Protein AF-A0A2E3UA21-F1 (afdb_monomer)

Structure (mmCIF, N/CA/C/O backbone):
data_AF-A0A2E3UA21-F1
#
_entry.id   AF-A0A2E3UA21-F1
#
loop_
_atom_site.group_PDB
_atom_site.id
_atom_site.type_symbol
_atom_site.label_atom_id
_atom_site.label_alt_id
_atom_site.label_comp_id
_atom_site.label_asym_id
_atom_site.label_entity_id
_atom_site.label_seq_id
_atom_site.pdbx_PDB_ins_code
_atom_site.Cartn_x
_atom_site.Cartn_y
_atom_site.Cartn_z
_atom_site.occupancy
_atom_site.B_iso_or_equiv
_atom_site.auth_seq_id
_atom_site.auth_comp_id
_atom_site.auth_asym_id
_atom_site.auth_atom_id
_atom_site.pdbx_PDB_model_num
ATOM 1 N N . MET A 1 1 ? -37.863 56.581 1.277 1.00 38.69 1 MET A N 1
ATOM 2 C CA . MET A 1 1 ? -37.694 55.145 0.974 1.00 38.69 1 MET A CA 1
ATOM 3 C C . MET A 1 1 ? -36.200 54.855 1.049 1.00 38.69 1 MET A C 1
ATOM 5 O O . MET A 1 1 ? -35.473 55.266 0.158 1.00 38.69 1 MET A O 1
ATOM 9 N N . LEU A 1 2 ? -35.726 54.329 2.182 1.00 33.41 2 LEU A N 1
ATOM 10 C CA . LEU A 1 2 ? -34.304 54.082 2.461 1.00 33.41 2 LEU A CA 1
ATOM 11 C C . LEU A 1 2 ? -34.003 52.608 2.178 1.00 33.41 2 LEU A C 1
ATOM 13 O O . LEU A 1 2 ? -34.647 51.734 2.751 1.00 33.41 2 LEU A O 1
ATOM 17 N N . VAL A 1 3 ? -33.061 52.348 1.273 1.00 37.50 3 VAL A N 1
ATOM 18 C CA . VAL A 1 3 ? -32.585 51.003 0.932 1.00 37.50 3 VAL A CA 1
ATOM 19 C C . VAL A 1 3 ? -31.367 50.702 1.803 1.00 37.50 3 VAL A C 1
ATOM 21 O O . VAL A 1 3 ? -30.330 51.344 1.658 1.00 37.50 3 VAL A O 1
ATOM 24 N N . SER A 1 4 ? -31.497 49.745 2.724 1.00 42.47 4 SER A N 1
ATOM 25 C CA . SER A 1 4 ? -30.371 49.198 3.487 1.00 42.47 4 SER A CA 1
ATOM 26 C C . SER A 1 4 ? -29.607 48.192 2.632 1.00 42.47 4 SER A C 1
ATOM 28 O O . SER A 1 4 ? -30.159 47.174 2.219 1.00 42.47 4 SER A O 1
ATOM 30 N N . VAL A 1 5 ? -28.326 48.466 2.395 1.00 41.84 5 VAL A N 1
ATOM 31 C CA . VAL A 1 5 ? -27.381 47.520 1.793 1.00 41.84 5 VAL A CA 1
ATOM 32 C C . VAL A 1 5 ? -26.771 46.689 2.919 1.00 41.84 5 VAL A C 1
ATOM 34 O O . VAL A 1 5 ? -26.109 47.227 3.803 1.00 41.84 5 VAL A O 1
ATOM 37 N N . TRP A 1 6 ? -27.014 45.380 2.901 1.00 42.50 6 TRP A N 1
ATOM 38 C CA . TRP A 1 6 ? -26.351 44.423 3.784 1.00 42.50 6 TRP A CA 1
ATOM 39 C C . TRP A 1 6 ? -25.026 43.998 3.148 1.00 42.50 6 TRP A C 1
ATOM 41 O O . TRP A 1 6 ? -25.011 43.379 2.086 1.00 42.50 6 TRP A O 1
ATOM 51 N N . ALA A 1 7 ? -23.913 44.347 3.791 1.00 51.66 7 ALA A N 1
ATOM 52 C CA . ALA A 1 7 ? -22.595 43.860 3.414 1.00 51.66 7 ALA A CA 1
ATOM 53 C C . ALA A 1 7 ? -22.427 42.416 3.912 1.00 51.66 7 ALA A C 1
ATOM 55 O O . ALA A 1 7 ? -22.443 42.158 5.115 1.00 51.66 7 ALA A O 1
ATOM 56 N N . VAL A 1 8 ? -22.268 41.472 2.983 1.00 49.03 8 VAL A N 1
ATOM 57 C CA . VAL A 1 8 ? -21.848 40.102 3.292 1.00 49.03 8 VAL A CA 1
ATOM 58 C C . VAL A 1 8 ? -20.361 40.146 3.638 1.00 49.03 8 VAL A C 1
ATOM 60 O O . VAL A 1 8 ? -19.519 40.365 2.770 1.00 49.03 8 VAL A O 1
ATOM 63 N N . LEU A 1 9 ? -20.037 39.970 4.918 1.00 50.16 9 LEU A N 1
ATOM 64 C CA . LEU A 1 9 ? -18.666 39.753 5.370 1.00 50.16 9 LEU A CA 1
ATOM 65 C C . LEU A 1 9 ? -18.268 38.317 5.012 1.00 50.16 9 LEU A C 1
ATOM 67 O O . LEU A 1 9 ? -18.722 37.364 5.641 1.00 50.16 9 LEU A O 1
ATOM 71 N N . ALA A 1 10 ? -17.431 38.161 3.987 1.00 50.09 10 ALA A N 1
ATOM 72 C CA . ALA A 1 10 ? -16.751 36.903 3.716 1.00 50.09 10 ALA A CA 1
ATOM 73 C C . ALA A 1 10 ? -15.713 36.662 4.823 1.00 50.09 10 ALA A C 1
ATOM 75 O O . ALA A 1 10 ? -14.760 37.429 4.967 1.00 50.09 10 ALA A O 1
ATOM 76 N N . SER A 1 11 ? -15.907 35.618 5.628 1.00 43.78 11 SER A N 1
ATOM 77 C CA . SER A 1 11 ? -14.904 35.187 6.600 1.00 43.78 11 SER A CA 1
ATOM 78 C C . SER A 1 11 ? -13.663 34.675 5.856 1.00 43.78 11 SER A C 1
ATOM 80 O O . SER A 1 11 ? -13.808 33.838 4.960 1.00 43.78 11 SER A O 1
ATOM 82 N N . PRO A 1 12 ? -12.448 35.144 6.187 1.00 47.50 12 PRO A N 1
ATOM 83 C CA . PRO A 1 12 ? -11.234 34.606 5.593 1.00 47.50 12 PRO A CA 1
ATOM 84 C C . PRO A 1 12 ? -11.064 33.149 6.030 1.00 47.50 12 PRO A C 1
ATOM 86 O O . PRO A 1 12 ? -11.055 32.843 7.222 1.00 47.50 12 PRO A O 1
ATOM 89 N N . VAL A 1 13 ? -10.930 32.245 5.060 1.00 45.91 13 VAL A N 1
ATOM 90 C CA . VAL A 1 13 ? -10.457 30.883 5.322 1.00 45.91 13 VAL A CA 1
ATOM 91 C C . VAL A 1 13 ? -8.994 31.011 5.754 1.00 45.91 13 VAL A C 1
ATOM 93 O O . VAL A 1 13 ? -8.209 31.586 4.995 1.00 45.91 13 VAL A O 1
ATOM 96 N N . PRO A 1 14 ? -8.598 30.537 6.946 1.00 45.91 14 PRO A N 1
ATOM 97 C CA . PRO A 1 14 ? -7.198 30.561 7.333 1.00 45.91 14 PRO A CA 1
ATOM 98 C C . PRO A 1 14 ? -6.412 29.679 6.359 1.00 45.91 14 PRO A C 1
ATOM 100 O O . PRO A 1 14 ? -6.630 28.471 6.272 1.00 45.91 14 PRO A O 1
ATOM 103 N N . ALA A 1 15 ? -5.503 30.292 5.605 1.00 44.78 15 ALA A N 1
ATOM 104 C CA . ALA A 1 15 ? -4.460 29.561 4.909 1.00 44.78 15 ALA A CA 1
ATOM 105 C C . ALA A 1 15 ? -3.489 29.049 5.981 1.00 44.78 15 ALA A C 1
ATOM 107 O O . ALA A 1 15 ? -2.682 29.814 6.504 1.00 44.78 15 ALA A O 1
ATOM 108 N N . SER A 1 16 ? -3.606 27.776 6.362 1.00 60.47 16 SER A N 1
ATOM 109 C CA . SER A 1 16 ? -2.542 27.107 7.114 1.00 60.47 16 SER A CA 1
ATOM 110 C C . SER A 1 16 ? -1.340 27.004 6.179 1.00 60.47 16 SER A C 1
ATOM 112 O O . SER A 1 16 ? -1.448 26.469 5.071 1.00 60.47 16 SER A O 1
ATOM 114 N N . ALA A 1 17 ? -0.224 27.611 6.586 1.00 69.62 17 ALA A N 1
ATOM 115 C CA . ALA A 1 17 ? 1.055 27.388 5.935 1.00 69.62 17 ALA A CA 1
ATOM 116 C C . ALA A 1 17 ? 1.350 25.890 6.039 1.00 69.62 17 ALA A C 1
ATOM 118 O O . ALA A 1 17 ? 1.263 25.330 7.122 1.00 69.62 17 ALA A O 1
ATOM 119 N N . GLN A 1 18 ? 1.592 25.239 4.906 1.00 83.00 18 GLN A N 1
ATOM 120 C CA . GLN A 1 18 ? 1.971 23.834 4.881 1.00 83.00 18 GLN A CA 1
ATOM 121 C C . GLN A 1 18 ? 3.481 23.757 4.686 1.00 83.00 18 GLN A C 1
ATOM 123 O O . GLN A 1 18 ? 3.987 24.207 3.654 1.00 83.00 18 GLN A O 1
ATOM 128 N N . ASP A 1 19 ? 4.183 23.169 5.647 1.00 92.25 19 ASP A N 1
ATOM 129 C CA . ASP A 1 19 ? 5.630 23.020 5.597 1.00 92.25 19 ASP A CA 1
ATOM 130 C C . ASP A 1 19 ? 5.993 21.828 4.718 1.00 92.25 19 ASP A C 1
ATOM 132 O O . ASP A 1 19 ? 5.600 20.688 4.982 1.00 92.25 19 ASP A O 1
ATOM 136 N N . TYR A 1 20 ? 6.748 22.093 3.653 1.00 95.31 20 TYR A N 1
ATOM 137 C CA . TYR A 1 20 ? 7.310 21.057 2.796 1.00 95.31 20 TYR A CA 1
ATOM 138 C C . TYR A 1 20 ? 8.398 20.294 3.555 1.00 95.31 20 TYR A C 1
ATOM 140 O O . TYR A 1 20 ? 9.325 20.900 4.085 1.00 95.31 20 TYR A O 1
ATOM 148 N N . GLN A 1 21 ? 8.272 18.971 3.613 1.00 96.25 21 GLN A N 1
ATOM 149 C CA . GLN A 1 21 ? 9.128 18.112 4.435 1.00 96.25 21 GLN A CA 1
ATOM 150 C C . GLN A 1 21 ? 9.996 17.172 3.613 1.00 96.25 21 GLN A C 1
ATOM 152 O O . GLN A 1 21 ? 11.100 16.837 4.026 1.00 96.25 21 GLN A O 1
ATOM 157 N N . GLU A 1 22 ? 9.478 16.670 2.495 1.00 96.88 22 GLU A N 1
ATOM 158 C CA . GLU A 1 22 ? 10.120 15.551 1.819 1.00 96.88 22 GLU A CA 1
ATOM 159 C C . GLU A 1 22 ? 9.618 15.393 0.388 1.00 96.88 22 GLU A C 1
ATOM 161 O O . GLU A 1 22 ? 8.420 15.534 0.130 1.00 96.88 22 GLU A O 1
ATOM 166 N N . TRP A 1 23 ? 10.507 14.993 -0.515 1.00 98.25 23 TRP A N 1
ATOM 167 C CA . TRP A 1 23 ? 10.155 14.411 -1.804 1.00 98.25 23 TRP A CA 1
ATOM 168 C C . TRP A 1 23 ? 10.715 13.000 -1.941 1.00 98.25 23 TRP A C 1
ATOM 170 O O . TRP A 1 23 ? 11.808 12.690 -1.471 1.00 98.25 23 TRP A O 1
ATOM 180 N N . SER A 1 24 ? 9.969 12.128 -2.614 1.00 98.25 24 SER A N 1
ATOM 181 C CA . SER A 1 24 ? 10.396 10.757 -2.887 1.00 98.25 24 SER A CA 1
ATOM 182 C C . SER A 1 24 ? 9.987 10.267 -4.270 1.00 98.25 24 SER A C 1
ATOM 184 O O . SER A 1 24 ? 8.936 10.643 -4.796 1.00 98.25 24 SER A O 1
ATOM 186 N N . ALA A 1 25 ? 10.815 9.375 -4.820 1.00 98.44 25 ALA A N 1
ATOM 187 C CA . ALA A 1 25 ? 10.519 8.569 -5.999 1.00 98.44 25 ALA A CA 1
ATOM 188 C C . ALA A 1 25 ? 10.507 7.085 -5.633 1.00 98.44 25 ALA A C 1
ATOM 190 O O . ALA A 1 25 ? 11.423 6.564 -4.986 1.00 98.44 25 ALA A O 1
ATOM 191 N N . GLU A 1 26 ? 9.431 6.411 -6.019 1.00 98.12 26 GLU A N 1
ATOM 192 C CA . GLU A 1 26 ? 9.077 5.115 -5.469 1.00 98.12 26 GLU A CA 1
ATOM 193 C C . GLU A 1 26 ? 8.477 4.188 -6.530 1.00 98.12 26 GLU A C 1
ATOM 195 O O . GLU A 1 26 ? 7.863 4.614 -7.511 1.00 98.12 26 GLU A O 1
ATOM 200 N N . THR A 1 27 ? 8.594 2.893 -6.253 1.00 98.06 27 THR A N 1
ATOM 201 C CA . THR A 1 27 ? 7.761 1.846 -6.850 1.00 98.06 27 THR A CA 1
ATOM 202 C C . THR A 1 27 ? 6.889 1.256 -5.752 1.00 98.06 27 THR A C 1
ATOM 204 O O . THR A 1 27 ? 7.355 1.071 -4.622 1.00 98.06 27 THR A O 1
ATOM 207 N N . ARG A 1 28 ? 5.620 0.980 -6.057 1.00 98.56 28 ARG A N 1
ATOM 208 C CA . ARG A 1 28 ? 4.688 0.391 -5.092 1.00 98.56 28 ARG A CA 1
ATOM 209 C C . ARG A 1 28 ? 3.919 -0.776 -5.682 1.00 98.56 28 ARG A C 1
ATOM 211 O O . ARG A 1 28 ? 3.659 -0.809 -6.884 1.00 98.56 28 ARG A O 1
ATOM 218 N N . THR A 1 29 ? 3.499 -1.670 -4.800 1.00 98.81 29 THR A N 1
ATOM 219 C CA . THR A 1 29 ? 2.544 -2.731 -5.116 1.00 98.81 29 THR A CA 1
ATOM 220 C C . THR A 1 29 ? 1.513 -2.789 -4.003 1.00 98.81 29 THR A C 1
ATOM 222 O O . THR A 1 29 ? 1.856 -2.960 -2.830 1.00 98.81 29 THR A O 1
ATOM 225 N N . SER A 1 30 ? 0.249 -2.596 -4.369 1.00 98.81 30 SER A N 1
ATOM 226 C CA . SER A 1 30 ? -0.877 -2.517 -3.444 1.00 98.81 30 SER A CA 1
ATOM 227 C C . SER A 1 30 ? -1.815 -3.701 -3.632 1.00 98.81 30 SER A C 1
ATOM 229 O O . SER A 1 30 ? -2.178 -4.048 -4.756 1.00 98.81 30 SER A O 1
ATOM 231 N N . PHE A 1 31 ? -2.240 -4.271 -2.513 1.00 98.88 31 PHE A N 1
ATOM 232 C CA . PHE A 1 31 ? -3.176 -5.379 -2.413 1.00 98.88 31 PHE A CA 1
ATOM 233 C C . PHE A 1 31 ? -4.402 -4.886 -1.653 1.00 98.88 31 PHE A C 1
ATOM 235 O O . PHE A 1 31 ? -4.289 -4.417 -0.517 1.00 98.88 31 PHE A O 1
ATOM 242 N N . SER A 1 32 ? -5.565 -4.963 -2.287 1.00 98.75 32 SER A N 1
ATOM 243 C CA . SER A 1 32 ? -6.834 -4.591 -1.666 1.00 98.75 32 SER A CA 1
ATOM 244 C C . SER A 1 32 ? -7.537 -5.850 -1.192 1.00 98.75 32 SER A C 1
ATOM 246 O O . SER A 1 32 ? -7.813 -6.731 -1.998 1.00 98.75 32 SER A O 1
ATOM 248 N N . PHE A 1 33 ? -7.846 -5.931 0.094 1.00 98.69 33 PHE A N 1
ATOM 249 C CA . PHE A 1 33 ? -8.506 -7.073 0.713 1.00 98.69 33 PHE A CA 1
ATOM 250 C C . PHE A 1 33 ? -9.831 -6.667 1.352 1.00 98.69 33 PHE A C 1
ATOM 252 O O . PHE A 1 33 ? -9.988 -5.533 1.809 1.00 98.69 33 PHE 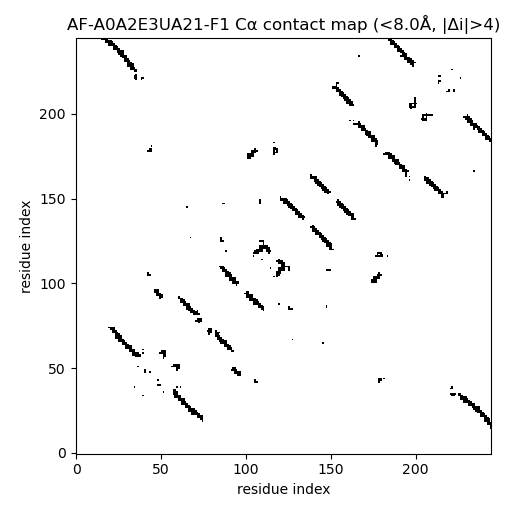A O 1
ATOM 259 N N . ARG A 1 34 ? -10.746 -7.629 1.463 1.00 98.25 34 ARG A N 1
ATOM 260 C CA . ARG A 1 34 ? -11.683 -7.703 2.587 1.00 98.25 34 ARG A CA 1
ATOM 261 C C . ARG A 1 34 ? -11.061 -8.566 3.672 1.00 98.25 34 ARG A C 1
ATOM 263 O O . ARG A 1 34 ? -10.506 -9.609 3.348 1.00 98.25 34 ARG A O 1
ATOM 270 N N . VAL A 1 35 ? -11.150 -8.135 4.923 1.00 98.44 35 VAL A N 1
ATOM 271 C CA . VAL A 1 35 ? -10.565 -8.820 6.089 1.00 98.44 35 VAL A CA 1
ATOM 272 C C . VAL A 1 35 ? -11.518 -8.778 7.279 1.00 98.44 35 VAL A C 1
ATOM 274 O O . VAL A 1 35 ? -12.489 -8.016 7.251 1.00 98.44 35 VAL A O 1
ATOM 277 N N . ALA A 1 36 ? -11.213 -9.538 8.333 1.00 96.88 36 ALA A N 1
ATOM 278 C CA . ALA A 1 36 ? -11.947 -9.520 9.594 1.00 96.88 36 ALA A CA 1
ATOM 279 C C . ALA A 1 36 ? -12.079 -8.089 10.153 1.00 96.88 36 ALA A C 1
ATOM 281 O O . ALA A 1 36 ? -11.103 -7.424 10.516 1.00 96.88 36 ALA A O 1
ATOM 282 N N . GLY A 1 37 ? -13.316 -7.595 10.218 1.00 97.06 37 GLY A N 1
ATOM 283 C CA . GLY A 1 37 ? -13.620 -6.217 10.588 1.00 97.06 37 GLY A CA 1
ATOM 284 C C . GLY A 1 37 ? -13.317 -5.898 12.046 1.00 97.06 37 GLY A C 1
ATOM 285 O O . GLY A 1 37 ? -12.939 -4.770 12.349 1.00 97.06 37 GLY A O 1
ATOM 286 N N . GLU A 1 38 ? -13.453 -6.870 12.948 1.00 96.75 38 GLU A N 1
ATOM 287 C CA . GLU A 1 38 ? -13.098 -6.713 14.363 1.00 96.75 38 GLU A CA 1
ATOM 288 C C . GLU A 1 38 ? -11.618 -6.340 14.532 1.00 96.75 38 GLU A C 1
ATOM 290 O O . GLU A 1 38 ? -11.307 -5.338 15.177 1.00 96.75 38 GLU A O 1
ATOM 295 N N . ALA A 1 39 ? -10.714 -7.083 13.884 1.00 97.12 39 ALA A N 1
ATOM 296 C CA . ALA A 1 39 ? -9.275 -6.856 13.980 1.00 97.12 39 ALA A CA 1
ATOM 297 C C . ALA A 1 39 ? -8.865 -5.477 13.441 1.00 97.12 39 ALA A C 1
ATOM 299 O O . ALA A 1 39 ? -8.019 -4.814 14.035 1.00 97.12 39 ALA A O 1
ATOM 300 N N . VAL A 1 40 ? -9.494 -5.011 12.357 1.00 98.00 40 VAL A N 1
ATOM 301 C CA . VAL A 1 40 ? -9.253 -3.661 11.823 1.00 98.00 40 VAL A CA 1
ATOM 302 C C . VAL A 1 40 ? -9.796 -2.582 12.757 1.00 98.00 40 VAL A C 1
ATOM 304 O O . VAL A 1 40 ? -9.098 -1.608 13.018 1.00 98.00 40 VAL A O 1
ATOM 307 N N . ARG A 1 41 ? -11.022 -2.734 13.275 1.00 96.69 41 ARG A N 1
ATOM 308 C CA . ARG A 1 41 ? -11.642 -1.739 14.171 1.00 96.69 41 ARG A CA 1
ATOM 309 C C . ARG A 1 41 ? -10.869 -1.578 15.478 1.00 96.69 41 ARG A C 1
ATOM 311 O O . ARG A 1 41 ? -10.775 -0.462 15.968 1.00 96.69 41 ARG A O 1
ATOM 318 N N . ALA A 1 42 ? -10.257 -2.646 15.990 1.00 96.19 42 ALA A N 1
ATOM 319 C CA . ALA A 1 42 ? -9.392 -2.591 17.170 1.00 96.19 42 ALA A CA 1
ATOM 320 C C . ALA A 1 42 ? -8.104 -1.762 16.969 1.00 96.19 42 ALA A C 1
ATOM 322 O O . ALA A 1 42 ? -7.428 -1.444 17.944 1.00 96.19 42 ALA A O 1
ATOM 323 N N . LEU A 1 43 ? -7.751 -1.429 15.722 1.00 96.62 43 LEU A N 1
ATOM 324 C CA . LEU A 1 43 ? -6.613 -0.569 15.374 1.00 96.62 43 LEU A CA 1
ATOM 325 C C . LEU A 1 43 ? -7.027 0.883 15.099 1.00 96.62 43 LEU A C 1
ATOM 327 O O . LEU A 1 43 ? -6.182 1.694 14.717 1.00 96.62 43 LEU A O 1
ATOM 331 N N . LEU A 1 44 ? -8.318 1.204 15.219 1.00 95.75 44 LEU A N 1
ATOM 332 C CA . LEU A 1 44 ? -8.824 2.548 14.986 1.00 95.75 44 LEU A CA 1
ATOM 333 C C . LEU A 1 44 ? -8.897 3.344 16.291 1.00 95.75 44 LEU A C 1
ATOM 335 O O . LEU A 1 44 ? -9.153 2.774 17.350 1.00 95.75 44 LEU A O 1
ATOM 339 N N . PRO A 1 45 ? -8.755 4.673 16.211 1.00 93.00 45 PRO A N 1
ATOM 340 C CA . PRO A 1 45 ? -9.143 5.559 17.298 1.00 93.00 45 PRO A CA 1
ATOM 341 C C . PRO A 1 45 ? -10.656 5.476 17.557 1.00 93.00 45 PRO A C 1
ATOM 343 O O . PRO A 1 45 ? -11.437 5.330 16.615 1.00 93.00 45 PRO A O 1
ATOM 346 N N . ASP A 1 46 ? -11.074 5.665 18.812 1.00 89.69 46 ASP A N 1
ATOM 347 C CA . ASP A 1 46 ? -12.466 5.500 19.274 1.00 89.69 46 ASP A CA 1
ATOM 348 C C . ASP A 1 46 ? -13.516 6.280 18.461 1.00 89.69 46 ASP A C 1
ATOM 350 O O . ASP A 1 46 ? -14.666 5.864 18.331 1.00 89.69 46 ASP A O 1
ATOM 354 N N . ASN A 1 47 ? -13.138 7.434 17.912 1.00 92.12 47 ASN A N 1
ATOM 355 C CA . ASN A 1 47 ? -14.015 8.328 17.157 1.00 92.12 47 ASN A CA 1
ATOM 356 C C . ASN A 1 47 ? -13.971 8.104 15.635 1.00 92.12 47 ASN A C 1
ATOM 358 O O . ASN A 1 47 ? -14.496 8.934 14.891 1.00 92.12 47 ASN A O 1
ATOM 362 N N . TRP A 1 48 ? -13.348 7.019 15.169 1.00 96.31 48 TRP A N 1
ATOM 363 C CA . TRP A 1 48 ? -13.275 6.660 13.757 1.00 96.31 48 TRP A CA 1
ATOM 364 C C . TRP A 1 48 ? -13.954 5.328 13.474 1.00 96.31 48 TRP A C 1
ATOM 366 O O . TRP A 1 48 ? -13.862 4.364 14.226 1.00 96.31 48 TRP A O 1
ATOM 376 N N . THR A 1 49 ? -14.621 5.263 12.327 1.00 96.62 49 THR A N 1
ATOM 377 C CA . THR A 1 49 ? -15.350 4.073 11.890 1.00 96.62 49 THR A CA 1
ATOM 378 C C . THR A 1 49 ? -14.962 3.681 10.476 1.00 96.62 49 THR A C 1
ATOM 380 O O . THR A 1 49 ? -14.713 4.525 9.618 1.00 96.62 49 THR A O 1
ATOM 383 N N . VAL A 1 50 ? -14.938 2.378 10.215 1.00 97.06 50 VAL A N 1
ATOM 384 C CA . VAL A 1 50 ? -14.790 1.805 8.874 1.00 97.06 50 VAL A CA 1
ATOM 385 C C . VAL A 1 50 ? -16.103 1.162 8.461 1.00 97.06 50 VAL A C 1
ATOM 387 O O . VAL A 1 50 ? -16.760 0.486 9.257 1.00 97.06 50 VAL A O 1
ATOM 390 N N . ALA A 1 51 ? -16.495 1.386 7.209 1.00 94.88 51 ALA A N 1
ATOM 391 C CA . ALA A 1 51 ? -17.719 0.813 6.677 1.00 94.88 51 ALA A CA 1
ATOM 392 C C . ALA A 1 51 ? -17.579 -0.708 6.536 1.00 94.88 51 ALA A C 1
ATOM 394 O O . ALA A 1 51 ? -16.594 -1.205 5.985 1.00 94.88 51 ALA A O 1
ATOM 395 N N . ALA A 1 52 ? -18.589 -1.428 7.017 1.00 94.25 52 ALA A N 1
ATOM 396 C CA . ALA A 1 52 ? -18.759 -2.839 6.713 1.00 94.25 52 ALA A CA 1
ATOM 397 C C . ALA A 1 52 ? -19.051 -3.039 5.220 1.00 94.25 52 ALA A C 1
ATOM 399 O O . ALA A 1 52 ? -19.639 -2.173 4.562 1.00 94.25 52 ALA A O 1
ATOM 400 N N . VAL A 1 53 ? -18.672 -4.197 4.690 1.00 93.38 53 VAL A N 1
ATOM 401 C CA . VAL A 1 53 ? -19.044 -4.605 3.335 1.00 93.38 53 VAL A CA 1
ATOM 402 C C . VAL A 1 53 ? -20.490 -5.098 3.356 1.00 93.38 53 VAL A C 1
ATOM 404 O O . VAL A 1 53 ? -20.825 -5.986 4.128 1.00 93.38 53 VAL A O 1
ATOM 407 N N . ALA A 1 54 ? -21.360 -4.549 2.504 1.00 91.50 54 ALA A N 1
ATOM 408 C CA . ALA A 1 54 ? -22.797 -4.857 2.535 1.00 91.50 54 ALA A CA 1
ATOM 409 C C . ALA A 1 54 ? -23.105 -6.363 2.399 1.00 91.50 54 ALA A C 1
ATOM 411 O O . ALA A 1 54 ? -23.990 -6.881 3.071 1.00 91.50 54 ALA A O 1
ATOM 412 N N . GLU A 1 55 ? -22.343 -7.064 1.559 1.00 92.88 55 GLU A N 1
ATOM 413 C CA . GLU A 1 55 ? -22.473 -8.507 1.300 1.00 92.88 55 GLU A CA 1
ATOM 414 C C . GLU A 1 55 ? -21.724 -9.381 2.322 1.00 92.88 55 GLU A C 1
ATOM 416 O O . GLU A 1 55 ? -21.898 -10.596 2.336 1.00 92.88 55 GLU A O 1
ATOM 421 N N . ALA A 1 56 ? -20.875 -8.776 3.157 1.00 93.44 56 ALA A N 1
ATOM 422 C CA . ALA A 1 56 ? -20.081 -9.444 4.186 1.00 93.44 56 ALA A CA 1
ATOM 423 C C . ALA A 1 56 ? -19.926 -8.505 5.403 1.00 93.44 56 ALA A C 1
ATOM 425 O O . ALA A 1 56 ? -18.867 -7.896 5.568 1.00 93.44 56 ALA A O 1
ATOM 426 N N . PRO A 1 57 ? -20.975 -8.333 6.235 1.00 94.44 57 PRO A N 1
ATOM 427 C CA . PRO A 1 57 ? -21.019 -7.286 7.266 1.00 94.44 57 PRO A CA 1
ATOM 428 C C . PRO A 1 57 ? -19.909 -7.369 8.326 1.00 94.44 57 PRO A C 1
ATOM 430 O O . PRO A 1 57 ? -19.513 -6.354 8.908 1.00 94.44 57 PRO A O 1
ATOM 433 N N . ASP A 1 58 ? -19.372 -8.568 8.542 1.00 95.88 58 ASP A N 1
ATOM 434 C CA . ASP A 1 58 ? -18.264 -8.806 9.469 1.00 95.88 58 ASP A CA 1
ATOM 435 C C . ASP A 1 58 ? -16.902 -8.433 8.874 1.00 95.88 58 ASP A C 1
ATOM 437 O O . ASP A 1 58 ? -15.910 -8.378 9.598 1.00 95.88 58 ASP A O 1
ATOM 441 N N . GLN A 1 59 ? -16.844 -8.124 7.576 1.00 97.44 59 GLN A N 1
ATOM 442 C CA . GLN A 1 59 ? -15.628 -7.748 6.871 1.00 97.44 59 GLN A CA 1
ATOM 443 C C . GLN A 1 59 ? -15.580 -6.260 6.526 1.00 97.44 59 GLN A C 1
ATOM 445 O O . GLN A 1 59 ? -16.595 -5.582 6.340 1.00 97.44 59 GLN A O 1
ATOM 450 N N . VAL A 1 60 ? -14.356 -5.753 6.403 1.00 98.44 60 VAL A N 1
ATOM 451 C CA . VAL A 1 60 ? -14.065 -4.374 5.995 1.00 98.44 60 VAL A CA 1
ATOM 452 C C . VAL A 1 60 ? -12.953 -4.355 4.953 1.00 98.44 60 VAL A C 1
ATOM 454 O O . VAL A 1 60 ? -12.169 -5.299 4.852 1.00 98.44 60 VAL A O 1
ATOM 457 N N . ASN A 1 61 ? -12.865 -3.264 4.193 1.00 98.31 61 ASN A N 1
ATOM 458 C CA . ASN A 1 61 ? -11.809 -3.091 3.200 1.00 98.31 61 ASN A CA 1
ATOM 459 C C . A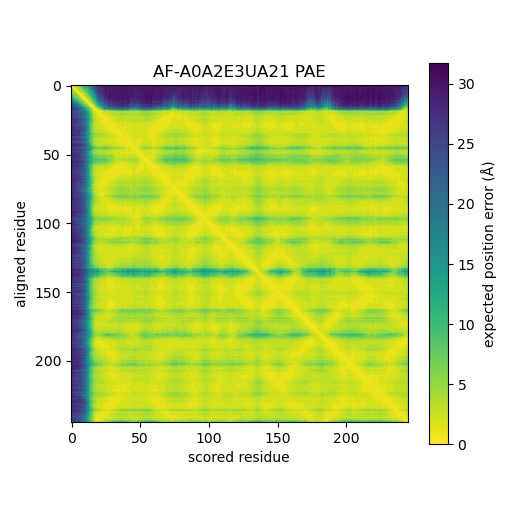SN A 1 61 ? -10.500 -2.629 3.855 1.00 98.31 61 ASN A C 1
ATOM 461 O O . ASN A 1 61 ? -10.471 -1.611 4.547 1.00 98.31 61 ASN A O 1
ATOM 465 N N . LEU A 1 62 ? -9.412 -3.333 3.554 1.00 98.75 62 LEU A N 1
ATOM 466 C CA . LEU A 1 62 ? -8.045 -3.034 3.972 1.00 98.75 62 LEU A CA 1
ATOM 467 C C . LEU A 1 62 ? -7.145 -2.974 2.738 1.00 98.75 62 LEU A C 1
ATOM 469 O O . LEU A 1 62 ? -7.242 -3.819 1.853 1.00 98.75 62 LEU A O 1
ATOM 473 N N . THR A 1 63 ? -6.243 -1.998 2.670 1.00 98.88 63 THR A N 1
ATOM 474 C CA . THR A 1 63 ? -5.201 -1.967 1.634 1.00 98.88 63 THR A CA 1
ATOM 475 C C . THR A 1 63 ? -3.829 -2.149 2.263 1.00 98.88 63 THR A C 1
ATOM 477 O O . THR A 1 63 ? -3.421 -1.337 3.094 1.00 98.88 63 THR A O 1
ATOM 480 N N . VAL A 1 64 ? -3.103 -3.175 1.819 1.00 98.94 64 VAL A N 1
ATOM 481 C CA . VAL A 1 64 ? -1.685 -3.396 2.131 1.00 98.94 64 VAL A CA 1
ATOM 482 C C . VAL A 1 64 ? -0.862 -2.873 0.964 1.00 98.94 64 VAL A C 1
ATOM 484 O O . VAL A 1 64 ? -1.060 -3.299 -0.169 1.00 98.94 64 VAL A O 1
ATOM 487 N N . THR A 1 65 ? 0.052 -1.940 1.207 1.00 98.88 65 THR A N 1
ATOM 488 C CA . THR A 1 65 ? 0.928 -1.389 0.165 1.00 98.88 65 THR A CA 1
ATOM 489 C C . THR A 1 65 ? 2.380 -1.589 0.538 1.00 98.88 65 THR A C 1
ATOM 491 O O . THR A 1 65 ? 2.822 -1.117 1.582 1.00 98.88 65 THR A O 1
ATOM 494 N N . PHE A 1 66 ? 3.118 -2.251 -0.343 1.00 98.88 66 PHE A N 1
ATOM 495 C CA . PHE A 1 66 ? 4.565 -2.373 -0.270 1.00 98.88 66 PHE A CA 1
ATOM 496 C C . PHE A 1 66 ? 5.195 -1.233 -1.047 1.00 98.88 66 PHE A C 1
ATOM 498 O O . PHE A 1 66 ? 4.730 -0.866 -2.129 1.00 98.88 66 PHE A O 1
ATOM 505 N N . MET A 1 67 ? 6.240 -0.657 -0.474 1.00 98.50 67 MET A N 1
ATOM 506 C CA . MET A 1 67 ? 6.885 0.534 -0.986 1.00 98.50 67 MET A CA 1
ATOM 507 C C . MET A 1 67 ? 8.381 0.299 -1.071 1.00 98.50 67 MET A C 1
ATOM 509 O O . MET A 1 67 ? 9.027 -0.020 -0.076 1.00 98.50 67 MET A O 1
ATOM 513 N N . ASN A 1 68 ? 8.938 0.510 -2.256 1.00 98.06 68 ASN A N 1
ATOM 514 C CA . ASN A 1 68 ? 10.370 0.622 -2.467 1.00 98.06 68 ASN A CA 1
ATOM 515 C C . ASN A 1 68 ? 10.664 2.068 -2.865 1.00 98.06 68 ASN A C 1
ATOM 517 O O . ASN A 1 68 ? 10.465 2.466 -4.016 1.00 98.06 68 ASN A O 1
ATOM 521 N N . ARG A 1 69 ? 11.093 2.853 -1.876 1.00 97.38 69 ARG A N 1
ATOM 522 C CA . ARG A 1 69 ? 11.500 4.249 -2.022 1.00 97.38 69 ARG A CA 1
ATOM 523 C C . ARG A 1 69 ? 12.934 4.245 -2.510 1.00 97.38 69 ARG A C 1
ATOM 525 O O . ARG A 1 69 ? 13.848 3.917 -1.755 1.00 97.38 69 ARG A O 1
ATOM 532 N N . GLN A 1 70 ? 13.107 4.549 -3.786 1.00 97.38 70 GLN A N 1
ATOM 533 C CA . GLN A 1 70 ? 14.407 4.518 -4.447 1.00 97.38 70 GLN A CA 1
ATOM 534 C C . GLN A 1 70 ? 15.216 5.766 -4.108 1.00 97.38 70 GLN A C 1
ATOM 536 O O . GLN A 1 70 ? 16.434 5.681 -3.985 1.00 97.38 70 GLN A O 1
ATOM 541 N N . VAL A 1 71 ? 14.524 6.896 -3.944 1.00 98.06 71 VAL A N 1
ATOM 542 C CA . VAL A 1 71 ? 15.105 8.181 -3.563 1.00 98.06 71 VAL A CA 1
ATOM 543 C C . VAL A 1 71 ? 14.183 8.870 -2.564 1.00 98.06 71 VAL A C 1
ATOM 545 O O . VAL A 1 71 ? 12.962 8.862 -2.740 1.00 98.06 71 VAL A O 1
ATOM 548 N N . ILE A 1 72 ? 14.776 9.468 -1.533 1.00 97.88 72 ILE A N 1
ATOM 549 C CA . ILE A 1 72 ? 14.105 10.279 -0.520 1.00 97.88 72 ILE A CA 1
ATOM 550 C C . ILE A 1 72 ? 14.977 11.496 -0.231 1.00 97.88 72 ILE A C 1
ATOM 552 O O . ILE A 1 72 ? 16.125 11.332 0.185 1.00 97.88 72 ILE A O 1
ATOM 556 N N . LEU A 1 73 ? 14.432 12.691 -0.431 1.00 98.25 73 LEU A N 1
ATOM 557 C CA . LEU A 1 73 ? 15.132 13.958 -0.259 1.00 98.25 73 LEU A CA 1
ATOM 558 C C . LEU A 1 73 ? 14.356 14.890 0.665 1.00 98.25 73 LEU A C 1
ATOM 560 O O . LEU A 1 73 ? 13.126 14.925 0.630 1.00 98.25 73 LEU A O 1
ATOM 564 N N . ASP A 1 74 ? 15.086 15.667 1.451 1.00 97.50 74 ASP A N 1
ATOM 565 C CA . ASP A 1 74 ? 14.559 16.783 2.227 1.00 97.50 74 ASP A CA 1
ATOM 566 C C . ASP A 1 74 ? 14.351 18.034 1.336 1.00 97.50 74 ASP A C 1
ATOM 568 O O . ASP A 1 74 ? 14.644 18.010 0.130 1.00 97.50 74 ASP A O 1
ATOM 572 N N . PRO A 1 75 ? 13.855 19.157 1.886 1.00 97.44 75 PRO A N 1
ATOM 573 C CA . PRO A 1 75 ? 13.634 20.373 1.110 1.00 97.44 75 PRO A CA 1
ATOM 574 C C . PRO A 1 75 ? 14.899 21.008 0.524 1.00 97.44 75 PRO A C 1
ATOM 576 O O . PRO A 1 75 ? 14.809 21.807 -0.407 1.00 97.44 75 PRO A O 1
ATOM 579 N N . GLN A 1 76 ? 16.073 20.664 1.052 1.00 97.06 76 GLN A N 1
ATOM 580 C CA . GLN A 1 76 ? 17.380 21.121 0.584 1.00 97.06 76 GLN A CA 1
ATOM 581 C C . GLN A 1 76 ? 17.997 20.151 -0.440 1.00 97.06 76 GLN A C 1
ATOM 583 O O . GLN A 1 76 ? 19.118 20.371 -0.906 1.00 97.06 76 GLN A O 1
ATOM 588 N N . GLY A 1 77 ? 17.281 19.083 -0.805 1.00 96.81 77 GLY A N 1
ATOM 589 C CA . GLY A 1 77 ? 17.758 18.056 -1.723 1.00 96.81 77 GLY A CA 1
ATOM 590 C C . GLY A 1 77 ? 18.788 17.111 -1.103 1.00 96.81 77 GLY A C 1
ATOM 591 O O . GLY A 1 77 ? 19.486 16.422 -1.845 1.00 96.81 77 GLY A O 1
ATOM 592 N N . GLN A 1 78 ? 18.920 17.085 0.226 1.00 98.12 78 GLN A N 1
ATOM 593 C CA . GLN A 1 78 ? 19.783 16.137 0.928 1.00 98.12 78 GLN A CA 1
ATOM 594 C C . GLN A 1 78 ? 19.027 14.835 1.209 1.00 98.12 78 GLN A C 1
ATOM 596 O O . GLN A 1 78 ? 17.809 14.853 1.395 1.00 98.12 78 GLN A O 1
ATOM 601 N N . PRO A 1 79 ? 19.714 13.682 1.233 1.00 97.19 79 PRO A N 1
ATOM 602 C CA . PRO A 1 79 ? 19.066 12.411 1.516 1.00 97.19 79 PRO A CA 1
ATOM 603 C C . PRO A 1 79 ? 18.501 12.374 2.940 1.00 97.19 79 PRO A C 1
ATOM 605 O O . PRO A 1 79 ? 19.211 12.641 3.908 1.00 97.19 79 PRO A O 1
ATOM 608 N N . VAL A 1 80 ? 17.242 11.956 3.076 1.00 94.50 80 VAL A N 1
ATOM 609 C CA . VAL A 1 80 ? 16.672 11.609 4.387 1.00 94.50 80 VAL A CA 1
ATOM 610 C C . VAL A 1 80 ? 17.131 10.202 4.764 1.00 94.50 80 VAL A C 1
ATOM 612 O O . VAL A 1 80 ? 16.941 9.251 4.000 1.00 94.50 80 VAL A O 1
ATOM 615 N N . GLY A 1 81 ? 17.737 10.051 5.944 1.00 91.38 81 GLY A N 1
ATOM 616 C CA . GLY A 1 81 ? 18.315 8.777 6.376 1.00 91.38 81 GLY A CA 1
ATOM 617 C C . GLY A 1 81 ? 19.413 8.315 5.413 1.00 91.38 81 GLY A C 1
ATOM 618 O O . GLY A 1 81 ? 20.391 9.021 5.191 1.00 91.38 81 GLY A O 1
ATOM 619 N N . THR A 1 82 ? 19.251 7.132 4.817 1.00 93.69 82 THR A N 1
ATOM 620 C CA . THR A 1 82 ? 20.170 6.612 3.786 1.00 93.69 82 THR A CA 1
ATOM 621 C C . THR A 1 82 ? 19.790 7.044 2.363 1.00 93.69 82 THR A C 1
ATOM 623 O O . THR A 1 82 ? 20.433 6.626 1.402 1.00 93.69 82 THR A O 1
ATOM 626 N N . GLY A 1 83 ? 18.729 7.843 2.200 1.00 96.44 83 GLY A N 1
ATOM 627 C CA . GLY A 1 83 ? 18.201 8.278 0.905 1.00 96.44 83 GLY A CA 1
ATOM 628 C C . GLY A 1 83 ? 17.330 7.241 0.189 1.00 96.44 83 GLY A C 1
ATOM 629 O O . GLY A 1 83 ? 16.809 7.533 -0.883 1.00 96.44 83 GLY A O 1
ATOM 630 N N . SER A 1 84 ? 17.137 6.045 0.753 1.00 96.69 84 SER A N 1
ATOM 631 C CA . SER A 1 84 ? 16.235 5.014 0.221 1.00 96.69 84 SER A CA 1
ATOM 632 C C . SER A 1 84 ? 15.663 4.158 1.354 1.00 96.69 84 SER A C 1
ATOM 634 O O . SER A 1 84 ? 16.274 4.040 2.412 1.00 96.69 84 SER A O 1
ATOM 636 N N . SER A 1 85 ? 14.489 3.555 1.163 1.00 96.88 85 SER A N 1
ATOM 637 C CA . SER A 1 85 ? 13.823 2.773 2.219 1.00 96.88 85 SER A CA 1
ATOM 638 C C . SER A 1 85 ? 12.821 1.782 1.627 1.00 96.88 85 SER A C 1
ATOM 640 O O . SER A 1 85 ? 12.239 2.031 0.569 1.00 96.88 85 SER A O 1
ATOM 642 N N . ARG A 1 86 ? 12.636 0.634 2.283 1.00 97.56 86 ARG A N 1
ATOM 643 C CA . ARG A 1 86 ? 11.610 -0.363 1.941 1.00 97.56 86 ARG A CA 1
ATOM 644 C C . ARG A 1 86 ? 10.712 -0.525 3.149 1.00 97.56 86 ARG A C 1
ATOM 646 O O . ARG A 1 86 ? 11.212 -0.755 4.243 1.00 97.56 86 ARG A O 1
ATOM 653 N N . TYR A 1 87 ? 9.409 -0.416 2.956 1.00 97.56 87 TYR A N 1
ATOM 654 C CA . TYR A 1 87 ? 8.457 -0.659 4.030 1.00 97.56 87 TYR A CA 1
ATOM 655 C C . TYR A 1 87 ? 7.098 -1.072 3.482 1.00 97.56 87 TYR A C 1
ATOM 657 O O . TYR A 1 87 ? 6.829 -0.970 2.283 1.00 97.56 87 TYR A O 1
ATOM 665 N N . MET A 1 88 ? 6.234 -1.535 4.376 1.00 98.44 88 MET A N 1
ATOM 666 C CA . MET A 1 88 ? 4.836 -1.799 4.068 1.00 98.44 88 MET A CA 1
ATOM 667 C C . MET A 1 88 ? 3.935 -0.943 4.949 1.00 98.44 88 MET A C 1
ATOM 669 O O . MET A 1 88 ? 4.276 -0.608 6.084 1.00 98.44 88 MET A O 1
ATOM 673 N N . VAL A 1 89 ? 2.760 -0.615 4.428 1.00 98.38 89 VAL A N 1
ATOM 674 C CA . VAL A 1 89 ? 1.743 0.199 5.098 1.00 98.38 89 VAL A CA 1
ATOM 675 C C . VAL A 1 89 ? 0.387 -0.479 4.958 1.00 98.38 89 VAL A C 1
ATOM 677 O O . VAL A 1 89 ? 0.041 -0.973 3.884 1.00 98.38 89 VAL A O 1
ATOM 680 N N . MET A 1 90 ? -0.392 -0.458 6.036 1.00 98.75 90 MET A N 1
ATOM 681 C CA . MET A 1 90 ? -1.802 -0.826 6.052 1.00 98.75 90 MET A CA 1
ATOM 682 C C . MET A 1 90 ? -2.656 0.428 6.174 1.00 98.75 90 MET A C 1
ATOM 684 O O . MET A 1 90 ? -2.453 1.243 7.077 1.00 98.75 90 MET A O 1
ATOM 688 N N . SER A 1 91 ? -3.617 0.576 5.267 1.00 98.56 91 SER A N 1
ATOM 689 C CA . SER A 1 91 ? -4.514 1.728 5.246 1.00 98.56 91 SER A CA 1
ATOM 690 C C . SER A 1 91 ? -5.968 1.345 5.031 1.00 98.56 91 SER A C 1
ATOM 692 O O . SER A 1 91 ? -6.275 0.347 4.374 1.00 98.56 91 SER A O 1
ATOM 694 N N . VAL A 1 92 ? -6.858 2.173 5.572 1.00 98.50 92 VAL A N 1
ATOM 695 C CA . VAL A 1 92 ? -8.311 2.028 5.451 1.00 98.50 92 VAL A CA 1
ATOM 696 C C . VAL A 1 92 ? -8.958 3.360 5.098 1.00 98.50 92 VAL A C 1
ATOM 698 O O . VAL A 1 92 ? -8.468 4.430 5.467 1.00 98.50 92 VAL A O 1
ATOM 701 N N . GLN A 1 93 ? -10.082 3.281 4.390 1.00 97.56 93 GLN A N 1
ATOM 702 C CA . GLN A 1 93 ? -11.003 4.402 4.233 1.00 97.56 93 GLN A CA 1
ATOM 703 C C . GLN A 1 93 ? -11.950 4.397 5.432 1.00 97.56 93 GLN A C 1
ATOM 705 O O . GLN A 1 93 ? -12.700 3.440 5.625 1.00 97.56 93 GLN A O 1
ATOM 710 N N . ALA A 1 94 ? -11.906 5.453 6.231 1.00 97.06 94 ALA A N 1
ATOM 711 C CA . ALA A 1 94 ? -12.671 5.580 7.461 1.00 97.06 94 ALA A CA 1
ATOM 712 C C . ALA A 1 94 ? -13.448 6.903 7.490 1.00 97.06 94 ALA A C 1
ATOM 714 O O . ALA A 1 94 ? -13.279 7.767 6.626 1.00 97.06 94 ALA A O 1
ATOM 715 N N . ARG A 1 95 ? -14.330 7.051 8.475 1.00 97.19 95 ARG A N 1
ATOM 716 C CA . ARG A 1 95 ? -15.069 8.281 8.763 1.00 97.19 95 ARG A CA 1
ATOM 717 C C . ARG A 1 95 ? -14.862 8.687 10.210 1.00 97.19 95 ARG A C 1
ATOM 719 O O . ARG A 1 95 ? -14.871 7.815 11.077 1.00 97.19 95 ARG A O 1
ATOM 726 N N . ASP A 1 96 ? -14.703 9.981 10.452 1.00 94.94 96 ASP A N 1
ATOM 727 C CA . ASP A 1 96 ? -14.678 10.529 11.808 1.00 94.94 96 ASP A CA 1
ATOM 728 C C . ASP A 1 96 ? -16.086 10.562 12.437 1.00 94.94 96 ASP A C 1
ATOM 730 O O . ASP A 1 96 ? -17.085 10.206 11.803 1.00 94.94 96 ASP A O 1
ATOM 734 N N . ALA A 1 97 ? -16.178 11.028 13.684 1.00 92.25 97 ALA A N 1
ATOM 735 C CA . ALA A 1 97 ? -17.441 11.162 14.409 1.00 92.25 97 ALA A CA 1
ATOM 736 C C . ALA A 1 97 ? -18.452 12.111 13.733 1.00 92.25 97 ALA A C 1
ATOM 738 O O . ALA A 1 97 ? -19.655 11.971 13.945 1.00 92.25 97 ALA A O 1
ATOM 739 N N . GLY A 1 98 ? -17.986 13.062 12.916 1.00 93.44 98 GLY A N 1
ATOM 740 C CA . GLY A 1 98 ? -18.830 13.946 12.109 1.00 93.44 98 GLY A CA 1
ATOM 741 C C . GLY A 1 98 ? -19.260 13.330 10.772 1.00 93.44 98 GLY A C 1
ATOM 742 O O . GLY A 1 98 ? -20.020 13.947 10.025 1.00 93.44 98 GLY A O 1
ATOM 743 N N . GLY A 1 99 ? -18.785 12.124 10.452 1.00 93.69 99 GLY A N 1
ATOM 744 C CA . GLY A 1 99 ? -19.045 11.422 9.200 1.00 93.69 99 GLY A CA 1
ATOM 745 C C . GLY A 1 99 ? -18.127 11.829 8.044 1.00 93.69 99 GLY A C 1
ATOM 746 O O . GLY A 1 99 ? -18.319 11.332 6.925 1.00 93.69 99 GLY A O 1
ATOM 747 N N . ALA A 1 100 ? -17.133 12.693 8.268 1.00 94.06 100 ALA A N 1
ATOM 748 C CA . ALA A 1 100 ? -16.220 13.139 7.222 1.00 94.06 100 ALA A CA 1
ATOM 749 C C . ALA A 1 100 ? -15.264 12.000 6.816 1.00 94.06 100 ALA A C 1
ATOM 751 O O . ALA A 1 100 ? -14.691 11.343 7.687 1.00 94.06 100 ALA A O 1
ATOM 752 N N . PRO A 1 101 ? -15.085 11.727 5.508 1.00 94.75 101 PRO A N 1
ATOM 753 C CA . PRO A 1 101 ? -14.223 10.643 5.051 1.00 94.75 101 PRO A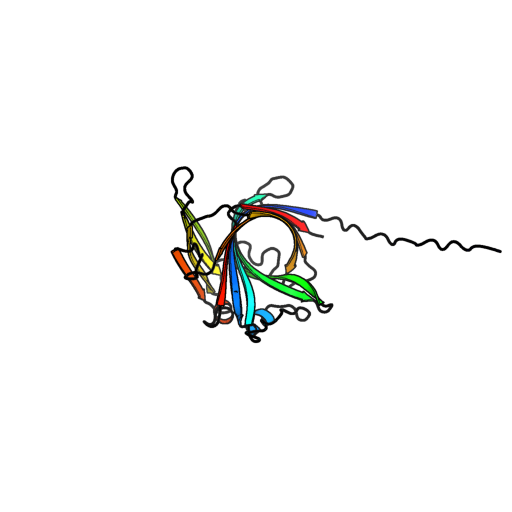 CA 1
ATOM 754 C C . PRO A 1 101 ? -12.734 10.980 5.221 1.00 94.75 101 PRO A C 1
ATOM 756 O O . PRO A 1 101 ? -12.311 12.125 5.048 1.00 94.75 101 PRO A O 1
ATOM 759 N N . GLY A 1 102 ? -11.916 9.962 5.480 1.00 94.25 102 GLY A N 1
ATOM 760 C CA . GLY A 1 102 ? -10.466 10.084 5.575 1.00 94.25 102 GLY A CA 1
ATOM 761 C C . GLY A 1 102 ? -9.736 8.767 5.331 1.00 94.25 102 GLY A C 1
ATOM 762 O O . GLY A 1 102 ? -10.299 7.685 5.484 1.00 94.25 102 GLY A O 1
ATOM 763 N N . ILE A 1 103 ? -8.459 8.877 4.965 1.00 96.94 103 ILE A N 1
ATOM 764 C CA . ILE A 1 103 ? -7.552 7.734 4.840 1.00 96.94 103 ILE A CA 1
ATOM 765 C C . ILE A 1 103 ? -6.712 7.659 6.108 1.00 96.94 103 ILE A C 1
ATOM 767 O O . ILE A 1 103 ? -5.979 8.605 6.419 1.00 96.94 103 ILE A O 1
ATOM 771 N N . LEU A 1 104 ? -6.806 6.538 6.817 1.00 97.56 104 LEU A N 1
ATOM 772 C CA . LEU A 1 104 ? -6.004 6.263 8.005 1.00 97.56 104 LEU A CA 1
ATOM 773 C C . LEU A 1 104 ? -4.927 5.239 7.675 1.00 97.56 104 LEU A C 1
ATOM 775 O O . LEU A 1 104 ? -5.212 4.211 7.060 1.00 97.56 104 LEU A O 1
ATOM 779 N N . ILE A 1 105 ? -3.705 5.511 8.123 1.00 98.06 105 ILE A N 1
ATOM 780 C CA . ILE A 1 105 ? -2.648 4.508 8.241 1.00 98.06 105 ILE A CA 1
ATOM 781 C C . ILE A 1 105 ? -2.781 3.879 9.619 1.00 98.06 105 ILE A C 1
ATOM 783 O O . ILE A 1 105 ? -2.664 4.582 10.619 1.00 98.06 105 ILE A O 1
ATOM 787 N N . ILE A 1 106 ? -3.054 2.579 9.672 1.00 97.81 106 ILE A N 1
ATOM 788 C CA . ILE A 1 106 ? -3.440 1.894 10.919 1.00 97.81 106 ILE A CA 1
ATOM 789 C C . ILE A 1 106 ? -2.380 0.916 11.421 1.00 97.81 106 ILE A C 1
ATOM 791 O O . ILE A 1 106 ? -2.373 0.545 12.590 1.00 97.81 106 ILE A O 1
ATOM 795 N N . ASN A 1 107 ? -1.484 0.482 10.537 1.00 98.31 107 ASN A N 1
ATOM 796 C CA . ASN A 1 107 ? -0.348 -0.348 10.901 1.00 98.31 107 ASN A CA 1
ATOM 797 C C . ASN A 1 107 ? 0.701 -0.335 9.787 1.00 98.31 107 ASN A C 1
ATOM 799 O O . ASN A 1 107 ? 0.467 0.175 8.684 1.00 98.31 107 ASN A O 1
ATOM 803 N N . GLY A 1 108 ? 1.857 -0.926 10.057 1.00 98.31 108 GLY A N 1
ATOM 804 C CA . GLY A 1 108 ? 2.880 -1.141 9.053 1.00 98.31 108 GLY A CA 1
ATOM 805 C C . GLY A 1 108 ? 4.107 -1.854 9.592 1.00 98.31 108 GLY A C 1
ATOM 806 O O . GLY A 1 108 ? 4.191 -2.103 10.787 1.00 98.31 108 GLY A O 1
ATOM 807 N N . ILE A 1 109 ? 5.070 -2.136 8.721 1.00 98.69 109 ILE A N 1
ATOM 808 C CA . ILE A 1 109 ? 6.415 -2.569 9.120 1.00 98.69 109 ILE A CA 1
ATOM 809 C C . ILE A 1 109 ? 7.397 -1.632 8.441 1.00 98.69 109 ILE A C 1
ATOM 811 O O . ILE A 1 109 ? 7.381 -1.542 7.212 1.00 98.69 109 ILE A O 1
ATOM 815 N N . SER A 1 110 ? 8.225 -0.948 9.229 1.00 97.56 110 SER A N 1
ATOM 816 C CA . SER A 1 110 ? 9.149 0.078 8.750 1.00 97.56 110 SER A CA 1
ATOM 817 C C . SER A 1 110 ? 10.526 -0.040 9.411 1.00 97.56 110 SER A C 1
ATOM 819 O O . SER A 1 110 ? 10.603 -0.243 10.623 1.00 97.56 110 SER A O 1
ATOM 821 N N . PRO A 1 111 ? 11.631 0.148 8.662 1.00 95.50 111 PRO A N 1
ATOM 822 C CA . PRO A 1 111 ? 12.966 0.261 9.251 1.00 95.50 111 PRO A CA 1
ATOM 823 C C . PRO A 1 111 ? 13.151 1.573 10.036 1.00 95.50 111 PRO A C 1
ATOM 825 O O . PRO A 1 111 ? 14.139 1.739 10.740 1.00 95.50 111 PRO A O 1
ATOM 828 N N . GLU A 1 112 ? 12.203 2.509 9.933 1.00 92.00 112 GLU A N 1
ATOM 829 C CA . GLU A 1 112 ? 12.200 3.812 10.613 1.00 92.00 112 GLU A CA 1
ATOM 830 C C . GLU A 1 112 ? 11.441 3.759 11.962 1.00 92.00 112 GLU A C 1
ATOM 832 O O . GLU A 1 112 ? 10.956 4.777 12.461 1.00 92.00 112 GLU A O 1
ATOM 837 N N . GLY A 1 113 ? 11.272 2.562 12.537 1.00 93.19 113 GLY A N 1
ATOM 838 C CA . GLY A 1 113 ? 10.493 2.335 13.757 1.00 93.19 113 GLY A CA 1
ATOM 839 C C . GLY A 1 113 ? 9.006 2.638 13.559 1.00 93.19 113 GLY A C 1
ATOM 840 O O . GLY A 1 113 ? 8.423 2.264 12.541 1.00 93.19 113 GLY A O 1
ATOM 841 N N . GLY A 1 114 ? 8.396 3.375 14.495 1.00 92.25 114 GLY A N 1
ATOM 842 C CA . GLY A 1 114 ? 6.993 3.814 14.407 1.00 92.25 114 GLY A CA 1
ATOM 843 C C . GLY A 1 114 ? 6.672 4.672 13.175 1.00 92.25 114 GLY A C 1
ATOM 844 O O . GLY A 1 114 ? 5.504 4.811 12.796 1.00 92.25 114 GLY A O 1
ATOM 845 N N . GLY A 1 115 ? 7.710 5.211 12.524 1.00 91.31 115 GLY A N 1
ATOM 846 C CA . GLY A 1 115 ? 7.614 6.133 11.403 1.00 91.31 115 GLY A CA 1
ATOM 847 C C . GLY A 1 115 ? 6.788 7.372 11.731 1.00 91.31 115 GLY A C 1
ATOM 848 O O . GLY A 1 115 ? 6.421 7.647 12.869 1.00 91.31 115 GLY A O 1
ATOM 849 N N . ALA A 1 116 ? 6.452 8.128 10.694 1.00 91.31 116 ALA A N 1
ATOM 850 C CA . ALA A 1 116 ? 5.764 9.403 10.860 1.00 91.31 116 ALA A CA 1
ATOM 851 C C . ALA A 1 116 ? 4.363 9.325 11.479 1.00 91.31 116 ALA A C 1
ATOM 853 O O . ALA A 1 116 ? 3.862 10.326 11.975 1.00 91.31 116 ALA A O 1
ATOM 854 N N . TYR A 1 117 ? 3.709 8.169 11.384 1.00 94.56 117 TYR A N 1
ATOM 855 C CA . TYR A 1 117 ? 2.355 7.978 11.893 1.00 94.56 117 TYR A CA 1
ATOM 856 C C . TYR A 1 117 ? 2.331 7.288 13.260 1.00 94.56 117 TYR A C 1
ATOM 858 O O . TYR A 1 117 ? 1.248 7.159 13.818 1.00 94.56 117 TYR A O 1
ATOM 866 N N . ASP A 1 118 ? 3.477 6.851 13.793 1.00 95.81 118 ASP A N 1
ATOM 867 C CA . ASP A 1 118 ? 3.603 6.184 15.100 1.00 95.81 118 ASP A CA 1
ATOM 868 C C . ASP A 1 118 ? 2.708 4.929 15.264 1.00 95.81 118 ASP A C 1
ATOM 870 O O . ASP A 1 118 ? 2.268 4.570 16.357 1.00 95.81 118 ASP A O 1
ATOM 874 N N . VAL A 1 119 ? 2.410 4.267 14.141 1.00 96.75 119 VAL A N 1
ATOM 875 C CA . VAL A 1 119 ? 1.589 3.038 14.053 1.00 96.75 119 VAL A CA 1
ATOM 876 C C . VAL A 1 119 ? 2.350 1.866 13.439 1.00 96.75 119 VAL A C 1
ATOM 878 O O . VAL A 1 119 ? 1.824 0.757 13.361 1.00 96.75 119 VAL A O 1
ATOM 881 N N . TYR A 1 120 ? 3.560 2.104 12.936 1.00 97.88 120 TYR A N 1
ATOM 882 C CA . TYR A 1 120 ? 4.367 1.050 12.345 1.00 97.88 120 TYR A CA 1
ATOM 883 C C . TYR A 1 120 ? 5.091 0.245 13.417 1.00 97.88 120 TYR A C 1
ATOM 885 O O . TYR A 1 120 ? 5.426 0.737 14.491 1.00 97.88 120 TYR A O 1
ATOM 893 N N . GLN A 1 121 ? 5.352 -1.006 13.084 1.00 98.38 121 GLN A N 1
ATOM 894 C CA . GLN A 1 121 ? 6.222 -1.890 13.829 1.00 98.38 121 GLN A CA 1
ATOM 895 C C . GLN A 1 121 ? 7.647 -1.742 13.285 1.00 98.38 121 GLN A C 1
ATOM 897 O O . GLN A 1 121 ? 7.837 -1.644 12.067 1.00 98.38 121 GLN A O 1
ATOM 902 N N . SER A 1 122 ? 8.644 -1.742 14.170 1.00 98.25 122 SER A N 1
ATOM 903 C CA . SER A 1 122 ? 10.056 -1.744 13.775 1.00 98.25 122 SER A CA 1
ATOM 904 C C . SER A 1 122 ? 10.384 -3.001 12.971 1.00 98.25 122 SER A C 1
ATOM 906 O O . SER A 1 122 ? 10.030 -4.110 13.377 1.00 98.25 122 SER A O 1
ATOM 908 N N . ALA A 1 123 ? 11.044 -2.830 11.828 1.00 98.31 123 ALA A N 1
ATOM 909 C CA . ALA A 1 123 ? 11.436 -3.928 10.956 1.00 98.31 123 ALA A CA 1
ATOM 910 C C . ALA A 1 123 ? 12.739 -4.595 11.423 1.00 98.31 123 ALA A C 1
ATOM 912 O O . ALA A 1 123 ? 13.766 -3.933 11.540 1.00 98.31 123 ALA A O 1
ATOM 913 N N . GLU A 1 124 ? 12.714 -5.917 11.566 1.00 98.31 124 GLU A N 1
ATOM 914 C CA . GLU A 1 124 ? 13.911 -6.766 11.577 1.00 98.31 124 GLU A CA 1
ATOM 915 C C . GLU A 1 124 ? 14.362 -7.073 10.137 1.00 98.31 124 GLU A C 1
ATOM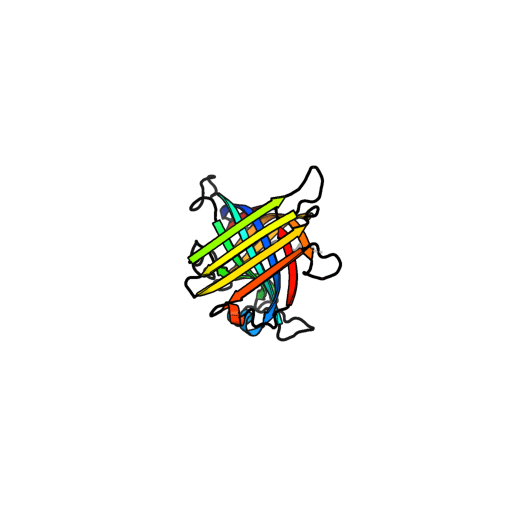 917 O O . GLU A 1 124 ? 15.550 -7.055 9.820 1.00 98.31 124 GLU A O 1
ATOM 922 N N . VAL A 1 125 ? 13.398 -7.302 9.235 1.00 98.44 125 VAL A N 1
ATOM 923 C CA . VAL A 1 125 ? 13.639 -7.520 7.802 1.00 98.44 125 VAL A CA 1
ATOM 924 C C . VAL A 1 125 ? 12.733 -6.606 6.989 1.00 98.44 125 VAL A C 1
ATOM 926 O O . VAL A 1 125 ? 11.520 -6.570 7.197 1.00 98.44 125 VAL A O 1
ATOM 929 N N . ALA A 1 126 ? 13.321 -5.902 6.023 1.00 98.19 126 ALA A N 1
ATOM 930 C CA . ALA A 1 126 ? 12.608 -5.102 5.034 1.00 98.19 126 ALA A CA 1
ATOM 931 C C . ALA A 1 126 ? 13.252 -5.285 3.653 1.00 98.19 126 ALA A C 1
ATOM 933 O O . ALA A 1 126 ? 14.142 -4.534 3.249 1.00 98.19 126 ALA A O 1
ATOM 934 N N . MET A 1 127 ? 12.826 -6.325 2.938 1.00 98.25 127 MET A N 1
ATOM 935 C CA . MET A 1 127 ? 13.417 -6.748 1.671 1.00 98.25 127 MET A CA 1
ATOM 936 C C . MET A 1 127 ? 12.444 -6.567 0.508 1.00 98.25 127 MET A C 1
ATOM 938 O O . MET A 1 127 ? 11.258 -6.889 0.607 1.00 98.25 127 MET A O 1
ATOM 942 N N . ALA A 1 128 ? 12.985 -6.087 -0.611 1.00 98.06 128 ALA A N 1
ATOM 943 C CA . ALA A 1 128 ? 12.282 -5.958 -1.876 1.00 98.06 128 ALA A CA 1
ATOM 944 C C . ALA A 1 128 ? 13.208 -6.345 -3.029 1.00 98.06 128 ALA A C 1
ATOM 946 O O . ALA A 1 128 ? 14.244 -5.706 -3.234 1.00 98.06 128 ALA A O 1
ATOM 947 N N . GLU A 1 129 ? 12.803 -7.337 -3.808 1.00 98.12 129 GLU A N 1
ATOM 948 C CA . GLU A 1 129 ? 13.443 -7.718 -5.061 1.00 98.12 129 GLU A CA 1
ATOM 949 C C . GLU A 1 129 ? 12.454 -7.515 -6.205 1.00 98.12 129 GLU A C 1
ATOM 951 O O . GLU A 1 129 ? 11.269 -7.840 -6.097 1.00 98.12 129 GLU A O 1
ATOM 956 N N . ARG A 1 130 ? 12.943 -6.960 -7.314 1.00 97.19 130 ARG A N 1
ATOM 957 C CA . ARG A 1 130 ? 12.150 -6.741 -8.522 1.00 97.19 130 ARG A CA 1
ATOM 958 C C . ARG A 1 130 ? 12.981 -7.094 -9.742 1.00 97.19 130 ARG A C 1
ATOM 960 O O . ARG A 1 130 ? 14.043 -6.515 -9.953 1.00 97.19 130 ARG A O 1
ATOM 967 N N . PHE A 1 131 ? 12.465 -7.993 -10.567 1.00 97.56 131 PHE A N 1
ATOM 968 C CA . PHE A 1 131 ? 13.068 -8.373 -11.836 1.00 97.56 131 PHE A CA 1
ATOM 969 C C . PHE A 1 131 ? 12.126 -8.028 -12.986 1.00 97.56 131 PHE A C 1
ATOM 971 O O . PHE A 1 131 ? 10.938 -8.348 -12.946 1.00 97.56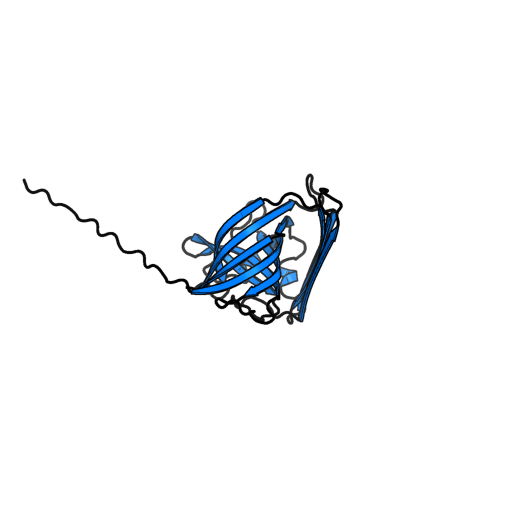 131 PHE A O 1
ATOM 978 N N . LEU A 1 132 ? 12.659 -7.365 -14.011 1.00 95.31 132 LEU A N 1
ATOM 979 C CA . LEU A 1 132 ? 11.938 -6.987 -15.223 1.00 95.31 132 LEU A CA 1
ATOM 980 C C . LEU A 1 132 ? 12.574 -7.700 -16.414 1.00 95.31 132 LEU A C 1
ATOM 982 O O . LEU A 1 132 ? 13.789 -7.660 -16.588 1.00 95.31 132 LEU A O 1
ATOM 986 N N . SER A 1 133 ? 11.749 -8.320 -17.252 1.00 96.00 133 SER A N 1
ATOM 987 C CA . SER A 1 133 ? 12.197 -8.961 -18.490 1.00 96.00 133 SER A CA 1
ATOM 988 C C . SER A 1 133 ? 11.241 -8.664 -19.639 1.00 96.00 133 SER A C 1
ATOM 990 O O . SER A 1 133 ? 10.026 -8.666 -19.463 1.00 96.00 133 SER A O 1
ATOM 992 N N . GLY A 1 134 ? 11.785 -8.415 -20.823 1.00 91.69 134 GLY A N 1
ATOM 993 C CA . GLY A 1 134 ? 11.031 -8.080 -22.029 1.00 91.69 134 GLY A CA 1
ATOM 994 C C . GLY A 1 134 ? 11.972 -7.933 -23.221 1.00 91.69 134 GLY A C 1
ATOM 995 O O . GLY A 1 134 ? 13.193 -7.945 -23.047 1.00 91.69 134 GLY A O 1
ATOM 996 N N . GLN A 1 135 ? 11.413 -7.838 -24.424 1.00 90.75 135 GLN A N 1
ATOM 997 C CA . GLN A 1 135 ? 12.152 -7.594 -25.663 1.00 90.75 135 GLN A CA 1
ATOM 998 C C . GLN A 1 135 ? 11.446 -6.488 -26.447 1.00 90.75 135 GLN A C 1
ATOM 1000 O O . GLN A 1 135 ? 10.232 -6.541 -26.607 1.00 90.75 135 GLN A O 1
ATOM 1005 N N . SER A 1 136 ? 12.202 -5.512 -26.956 1.00 89.06 136 SER A N 1
ATOM 1006 C CA . SER A 1 136 ? 11.670 -4.398 -27.756 1.00 89.06 136 SER A CA 1
ATOM 1007 C C . SER A 1 136 ? 10.411 -3.767 -27.129 1.00 89.06 136 SER A C 1
ATOM 1009 O O . SER A 1 136 ? 10.444 -3.385 -25.961 1.00 89.06 136 SER A O 1
ATOM 1011 N N . ASP A 1 137 ? 9.313 -3.692 -27.885 1.00 87.06 137 ASP A N 1
ATOM 1012 C CA . ASP A 1 137 ? 8.050 -3.073 -27.477 1.00 87.06 137 ASP A CA 1
ATOM 1013 C C . ASP A 1 137 ? 7.063 -4.088 -26.864 1.00 87.06 137 ASP A C 1
ATOM 1015 O O . ASP A 1 137 ? 5.892 -3.767 -26.634 1.00 87.06 137 ASP A O 1
ATOM 1019 N N . ASP A 1 138 ? 7.511 -5.321 -26.587 1.00 88.44 138 ASP A N 1
ATOM 1020 C CA . ASP A 1 138 ? 6.678 -6.318 -25.924 1.00 88.44 138 ASP A CA 1
ATOM 1021 C C . ASP A 1 138 ? 6.376 -5.903 -24.486 1.00 88.44 138 ASP A C 1
ATOM 1023 O O . ASP A 1 138 ? 7.220 -5.400 -23.738 1.00 88.44 138 ASP A O 1
ATOM 1027 N N . ARG A 1 139 ? 5.154 -6.214 -24.050 1.00 89.69 139 ARG A N 1
ATOM 1028 C CA . ARG A 1 139 ? 4.755 -6.051 -22.652 1.00 89.69 139 ARG A CA 1
ATOM 1029 C C . ARG A 1 139 ? 5.659 -6.880 -21.747 1.00 89.69 139 ARG A C 1
ATOM 1031 O O . ARG A 1 139 ? 5.596 -8.113 -21.759 1.00 89.69 139 ARG A O 1
ATOM 1038 N N . ALA A 1 140 ? 6.445 -6.186 -20.934 1.00 94.38 140 ALA A N 1
ATOM 1039 C CA . ALA A 1 140 ? 7.393 -6.800 -20.028 1.00 94.38 140 ALA A CA 1
ATOM 1040 C C . ALA A 1 140 ? 6.705 -7.662 -18.957 1.00 94.38 140 ALA A C 1
ATOM 1042 O O . ALA A 1 140 ? 5.584 -7.400 -18.510 1.00 94.38 140 ALA A O 1
ATOM 1043 N N . ARG A 1 141 ? 7.415 -8.702 -18.527 1.00 97.44 141 ARG A N 1
ATOM 1044 C CA . ARG A 1 141 ? 7.080 -9.531 -17.373 1.00 97.44 141 ARG A CA 1
ATOM 1045 C C . ARG A 1 141 ? 7.846 -9.021 -16.164 1.00 97.44 141 ARG A C 1
ATOM 1047 O O . ARG A 1 141 ? 9.055 -8.792 -16.247 1.00 97.44 141 ARG A O 1
ATOM 1054 N N . VAL A 1 142 ? 7.146 -8.890 -15.048 1.00 98.19 142 VAL A N 1
ATOM 1055 C CA . VAL A 1 142 ? 7.709 -8.481 -13.765 1.00 98.19 142 VAL A CA 1
ATOM 1056 C C . VAL A 1 142 ? 7.606 -9.635 -12.784 1.00 98.19 142 VAL A C 1
ATOM 1058 O O . VAL A 1 142 ? 6.581 -10.314 -12.727 1.00 98.19 142 VAL A O 1
ATOM 1061 N N . GLN A 1 143 ? 8.663 -9.822 -12.004 1.00 98.56 143 GLN A N 1
ATOM 1062 C CA . GLN A 1 143 ? 8.681 -10.659 -10.812 1.00 98.56 143 GLN A CA 1
ATOM 1063 C C . GLN A 1 143 ? 9.007 -9.768 -9.617 1.00 98.56 143 GLN A C 1
ATOM 1065 O O . GLN A 1 143 ? 9.932 -8.956 -9.686 1.00 98.56 143 GLN A O 1
ATOM 1070 N N . GLU A 1 144 ? 8.240 -9.900 -8.545 1.00 98.50 144 GLU A N 1
ATOM 1071 C CA . GLU A 1 144 ? 8.454 -9.197 -7.287 1.00 98.50 144 GLU A CA 1
ATOM 1072 C C . GLU A 1 144 ? 8.499 -10.195 -6.139 1.00 98.50 144 GLU A C 1
ATOM 1074 O O . GLU A 1 144 ? 7.678 -11.115 -6.073 1.00 98.50 144 GLU A O 1
ATOM 1079 N N . HIS A 1 145 ? 9.433 -9.967 -5.223 1.00 98.81 145 HIS A N 1
ATOM 1080 C CA . HIS A 1 145 ? 9.537 -10.694 -3.972 1.00 98.81 145 HIS A CA 1
ATOM 1081 C C . HIS A 1 145 ? 9.702 -9.693 -2.832 1.00 98.81 145 HIS A C 1
ATOM 1083 O O . HIS A 1 145 ? 10.632 -8.885 -2.817 1.00 98.81 145 HIS A O 1
ATOM 1089 N N . TRP A 1 146 ? 8.766 -9.734 -1.891 1.00 98.88 146 TRP A N 1
ATOM 1090 C CA . TRP A 1 146 ? 8.759 -8.874 -0.715 1.00 98.88 146 TRP A CA 1
ATOM 1091 C C . TRP A 1 146 ? 8.828 -9.736 0.534 1.00 98.88 146 TRP A C 1
ATOM 1093 O O . TRP A 1 146 ? 8.096 -10.720 0.638 1.00 98.88 146 TRP A O 1
ATOM 1103 N N . VAL A 1 147 ? 9.669 -9.347 1.490 1.00 98.75 147 VAL A N 1
ATOM 1104 C CA . VAL A 1 147 ? 9.722 -9.963 2.822 1.00 98.75 147 VAL A CA 1
ATOM 1105 C C . VAL A 1 147 ? 9.823 -8.861 3.859 1.00 98.75 147 VAL A C 1
ATOM 1107 O O . VAL A 1 147 ? 10.763 -8.068 3.851 1.00 98.75 147 VAL A O 1
ATOM 1110 N N . MET A 1 148 ? 8.845 -8.832 4.756 1.00 98.75 148 MET A N 1
ATOM 1111 C CA . MET A 1 148 ? 8.743 -7.875 5.847 1.00 98.75 148 MET A CA 1
ATOM 1112 C C . MET A 1 148 ? 8.606 -8.663 7.146 1.00 98.75 148 MET A C 1
ATOM 1114 O O . MET A 1 148 ? 7.696 -9.481 7.263 1.00 98.75 148 MET A O 1
ATOM 1118 N N . VAL A 1 149 ? 9.500 -8.440 8.105 1.00 98.81 149 VAL A N 1
ATOM 1119 C CA . VAL A 1 149 ? 9.462 -9.065 9.436 1.00 98.81 149 VAL A CA 1
ATOM 1120 C C . VAL A 1 149 ? 9.625 -7.964 10.467 1.00 98.81 149 VAL A C 1
ATOM 1122 O O . VAL A 1 149 ? 10.550 -7.162 10.360 1.00 98.81 149 VAL A O 1
ATOM 1125 N N . ALA A 1 150 ? 8.718 -7.907 11.433 1.00 98.69 150 ALA A N 1
ATOM 1126 C CA . ALA A 1 150 ? 8.763 -6.975 12.544 1.00 98.69 150 ALA A CA 1
ATOM 1127 C C . ALA A 1 150 ? 9.390 -7.618 13.783 1.00 98.69 150 ALA A C 1
ATOM 1129 O O . ALA A 1 150 ? 9.269 -8.824 13.992 1.00 98.69 150 ALA A O 1
ATOM 1130 N N . GLU A 1 151 ? 9.952 -6.790 14.662 1.00 98.38 151 GLU A N 1
ATOM 1131 C CA . GLU A 1 151 ? 10.473 -7.216 15.973 1.00 98.38 151 GLU A CA 1
ATOM 1132 C C . GLU A 1 151 ? 9.407 -7.891 16.860 1.00 98.38 151 GLU A C 1
ATOM 1134 O O . GLU A 1 151 ? 9.729 -8.686 17.739 1.00 98.38 151 GLU A O 1
ATOM 1139 N N . SER A 1 152 ? 8.121 -7.613 16.620 1.00 97.88 152 SER A N 1
ATOM 1140 C CA . SER A 1 152 ? 6.990 -8.265 17.297 1.00 97.88 152 SER A CA 1
ATOM 1141 C C . SER A 1 152 ? 6.802 -9.741 16.914 1.00 97.88 152 SER A C 1
ATOM 1143 O O . SER A 1 152 ? 6.040 -10.458 17.565 1.00 97.88 152 SER A O 1
ATOM 1145 N N . GLY A 1 153 ? 7.445 -10.186 15.831 1.00 98.31 153 GLY A N 1
ATOM 1146 C CA . GLY A 1 153 ? 7.241 -11.486 15.199 1.00 98.31 153 GLY A CA 1
ATOM 1147 C C . GLY A 1 153 ? 6.213 -11.493 14.060 1.00 98.31 153 GLY A C 1
ATOM 1148 O O . GLY A 1 153 ? 6.131 -12.507 13.353 1.00 98.31 153 GLY A O 1
ATOM 1149 N N . ASP A 1 154 ? 5.470 -10.398 13.846 1.00 98.75 154 ASP A N 1
ATOM 1150 C CA . ASP A 1 154 ? 4.615 -10.227 12.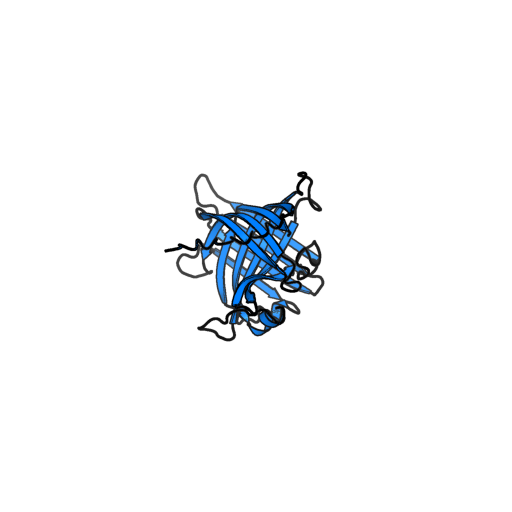664 1.00 98.75 154 ASP A CA 1
ATOM 1151 C C . ASP A 1 154 ? 5.447 -10.249 11.381 1.00 98.75 154 ASP A C 1
ATOM 1153 O O . ASP A 1 154 ? 6.525 -9.660 11.294 1.00 98.75 154 ASP A O 1
ATOM 1157 N N . ARG A 1 155 ? 4.945 -10.938 10.358 1.00 98.75 155 ARG A N 1
ATOM 1158 C CA . ARG A 1 155 ? 5.641 -11.093 9.084 1.00 98.75 155 ARG A CA 1
ATOM 1159 C C . ARG A 1 155 ? 4.688 -11.170 7.908 1.00 98.75 155 ARG A C 1
ATOM 1161 O O . ARG A 1 155 ? 3.616 -11.767 8.013 1.00 98.75 155 ARG A O 1
ATOM 1168 N N . ILE A 1 156 ? 5.121 -10.623 6.776 1.00 98.69 156 ILE A N 1
ATOM 1169 C CA . ILE A 1 156 ? 4.474 -10.815 5.479 1.00 98.69 156 ILE A CA 1
ATOM 1170 C C . ILE A 1 156 ? 5.525 -11.165 4.430 1.00 98.69 156 ILE A C 1
ATOM 1172 O O . ILE A 1 156 ? 6.551 -10.489 4.328 1.00 98.69 156 ILE A O 1
ATOM 1176 N N . SER A 1 157 ? 5.251 -12.188 3.624 1.00 98.75 157 SER A N 1
ATOM 1177 C CA . SER A 1 157 ? 5.987 -12.466 2.393 1.00 98.75 157 SER A CA 1
ATOM 1178 C C . SER A 1 157 ? 5.057 -12.469 1.186 1.00 98.75 157 SER A C 1
ATOM 1180 O O . SER A 1 157 ? 3.908 -12.912 1.257 1.00 98.75 157 SER A O 1
ATOM 1182 N N . VAL A 1 158 ? 5.559 -11.948 0.067 1.00 98.88 158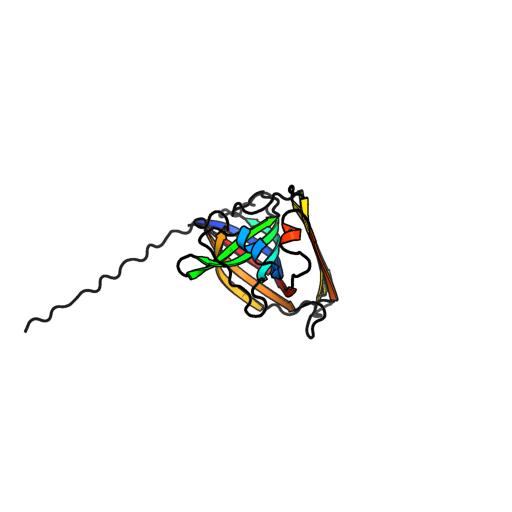 VAL A N 1
ATOM 1183 C CA . VAL A 1 158 ? 4.824 -11.890 -1.196 1.00 98.88 158 VAL A CA 1
ATOM 1184 C C . VAL A 1 158 ? 5.714 -12.345 -2.332 1.00 98.88 158 VAL A C 1
ATOM 1186 O O . VAL A 1 158 ? 6.824 -11.843 -2.476 1.00 98.88 158 VAL A O 1
ATOM 1189 N N . ILE A 1 159 ? 5.190 -13.229 -3.174 1.00 98.81 159 ILE A N 1
ATOM 1190 C CA . ILE A 1 159 ? 5.757 -13.554 -4.482 1.00 98.81 159 ILE A CA 1
ATOM 1191 C C . ILE A 1 159 ? 4.707 -13.199 -5.528 1.00 98.81 159 ILE A C 1
ATOM 1193 O O . ILE A 1 159 ? 3.587 -13.709 -5.475 1.00 98.81 159 ILE A O 1
ATOM 1197 N N . LEU A 1 160 ? 5.051 -12.327 -6.473 1.00 98.88 160 LEU A N 1
ATOM 1198 C CA . LEU A 1 160 ? 4.118 -11.839 -7.485 1.00 98.88 160 LEU A CA 1
ATOM 1199 C C . LEU A 1 160 ? 4.779 -11.796 -8.861 1.00 98.88 160 LEU A C 1
ATOM 1201 O O . LEU A 1 160 ? 5.732 -11.052 -9.077 1.00 98.88 160 LEU A O 1
ATOM 1205 N N . HIS A 1 161 ? 4.247 -12.561 -9.812 1.00 98.69 161 HIS A N 1
ATOM 1206 C CA . HIS A 1 161 ? 4.662 -12.527 -11.213 1.00 98.69 161 HIS A CA 1
ATOM 1207 C C . HIS A 1 161 ? 3.498 -12.062 -12.082 1.00 98.69 161 HIS A C 1
ATOM 1209 O O . HIS A 1 161 ? 2.402 -12.620 -12.004 1.00 98.69 161 HIS A O 1
ATOM 1215 N N . TYR A 1 162 ? 3.732 -11.082 -12.948 1.00 98.44 162 TYR A N 1
ATOM 1216 C CA . TYR A 1 162 ? 2.688 -10.530 -13.810 1.00 98.44 162 TYR A CA 1
ATOM 1217 C C . TYR A 1 162 ? 3.240 -9.970 -15.114 1.00 98.44 162 TYR A C 1
ATOM 1219 O O . TYR A 1 162 ? 4.437 -9.724 -15.264 1.00 98.44 162 TYR A O 1
ATOM 1227 N N . GLN A 1 163 ? 2.338 -9.751 -16.065 1.00 97.62 163 GLN A N 1
ATOM 1228 C CA . GLN A 1 163 ? 2.623 -9.018 -17.290 1.00 97.62 163 GLN A CA 1
ATOM 1229 C C . GLN A 1 163 ? 2.150 -7.568 -17.161 1.00 97.62 163 GLN A C 1
ATOM 1231 O O . GLN A 1 163 ? 0.979 -7.313 -16.867 1.00 97.62 163 GLN A O 1
ATOM 1236 N N . GLN A 1 164 ? 3.045 -6.615 -17.408 1.00 94.94 164 GLN A N 1
ATOM 1237 C CA . GLN A 1 164 ? 2.719 -5.190 -17.386 1.00 94.94 164 GLN A CA 1
ATOM 1238 C C . GLN A 1 164 ? 1.797 -4.799 -18.544 1.00 94.94 164 GLN A C 1
ATOM 1240 O O . GLN A 1 164 ? 1.816 -5.394 -19.622 1.00 94.94 164 GLN A O 1
ATOM 1245 N N . ALA A 1 165 ? 0.999 -3.763 -18.324 1.00 93.75 165 ALA A N 1
ATOM 1246 C CA . ALA A 1 165 ? 0.267 -3.047 -19.357 1.00 93.75 165 ALA A CA 1
ATOM 1247 C C . ALA A 1 165 ? 0.634 -1.568 -19.274 1.00 93.75 165 ALA A C 1
ATOM 1249 O O . ALA A 1 165 ? 1.437 -1.155 -18.439 1.00 93.75 165 ALA A O 1
ATOM 1250 N N . VAL A 1 166 ? 0.061 -0.770 -20.172 1.00 93.56 166 VAL A N 1
ATOM 1251 C CA . VAL A 1 166 ? 0.247 0.680 -20.144 1.00 93.56 166 VAL A CA 1
ATOM 1252 C C . VAL A 1 166 ? -0.418 1.218 -18.874 1.00 93.56 166 VAL A C 1
ATOM 1254 O O . VAL A 1 166 ? -1.643 1.118 -18.754 1.00 93.56 166 VAL A O 1
ATOM 1257 N N . PRO A 1 167 ? 0.347 1.770 -17.917 1.00 96.00 167 PRO A N 1
ATOM 1258 C CA . PRO A 1 167 ? -0.228 2.240 -16.674 1.00 96.00 167 PRO A CA 1
ATOM 1259 C C . PRO A 1 167 ? -0.965 3.564 -16.907 1.00 96.00 167 PRO A C 1
ATOM 1261 O O . PRO A 1 167 ? -0.595 4.379 -17.754 1.00 96.00 167 PRO A O 1
ATOM 1264 N N . THR A 1 168 ? -2.012 3.809 -16.127 1.00 97.75 168 THR A N 1
ATOM 1265 C CA . THR A 1 168 ? -2.767 5.064 -16.190 1.00 97.75 168 THR A CA 1
ATOM 1266 C C . THR A 1 168 ? -2.113 6.103 -15.289 1.00 97.75 168 THR A C 1
ATOM 1268 O O . THR A 1 168 ? -2.155 5.966 -14.064 1.00 97.75 168 THR A O 1
ATOM 1271 N N . ARG A 1 169 ? -1.542 7.159 -15.882 1.00 97.75 169 ARG A N 1
ATOM 1272 C CA . ARG A 1 169 ? -0.994 8.304 -15.140 1.00 97.75 169 ARG A CA 1
ATOM 1273 C C . ARG A 1 169 ? -2.102 9.133 -14.496 1.00 97.75 169 ARG A C 1
ATOM 1275 O O . ARG A 1 169 ? -3.086 9.461 -15.159 1.00 97.75 169 ARG A O 1
ATOM 1282 N N . ARG A 1 170 ? -1.920 9.521 -13.232 1.00 96.81 170 ARG A N 1
ATOM 1283 C CA . ARG A 1 170 ? -2.778 10.469 -12.511 1.00 96.81 170 ARG A CA 1
ATOM 1284 C C . ARG A 1 170 ? -1.973 11.306 -11.525 1.00 96.81 170 ARG A C 1
ATOM 1286 O O . ARG A 1 170 ? -1.026 10.819 -10.916 1.00 96.81 170 ARG A O 1
ATOM 1293 N N . GLN A 1 171 ? -2.440 12.532 -11.320 1.00 97.94 171 GLN A N 1
ATOM 1294 C CA . GLN A 1 171 ? -1.986 13.413 -10.252 1.00 97.94 171 GLN A CA 1
ATOM 1295 C C . GLN A 1 171 ? -3.094 13.590 -9.216 1.00 97.94 171 GLN A C 1
ATOM 1297 O O . GLN A 1 171 ? -4.277 13.618 -9.565 1.00 97.94 171 GLN A O 1
ATOM 1302 N N . SER A 1 172 ? -2.725 13.692 -7.943 1.00 96.62 172 SER A N 1
ATOM 1303 C CA . SER A 1 172 ? -3.683 13.871 -6.849 1.00 96.62 172 SER A CA 1
ATOM 1304 C C . SER A 1 172 ? -3.054 14.571 -5.652 1.00 96.62 172 SER A C 1
ATOM 1306 O O . SER A 1 172 ? -1.868 14.393 -5.390 1.00 96.62 172 SER A O 1
ATOM 1308 N N . SER A 1 173 ? -3.872 15.293 -4.889 1.00 97.00 173 SER A N 1
ATOM 1309 C CA . SER A 1 173 ? -3.531 15.750 -3.541 1.00 97.00 173 SER A CA 1
ATOM 1310 C C . SER A 1 173 ? -4.422 15.020 -2.543 1.00 97.00 173 SER A C 1
ATOM 1312 O O . SER A 1 173 ? -5.645 15.043 -2.697 1.00 97.00 173 SER A O 1
ATOM 1314 N N . ILE A 1 174 ? -3.832 14.340 -1.562 1.00 95.94 174 ILE A N 1
ATOM 1315 C CA . ILE A 1 174 ? -4.573 13.574 -0.551 1.00 95.94 174 ILE A CA 1
ATOM 1316 C C . ILE A 1 174 ? -4.068 13.896 0.851 1.00 95.94 174 ILE A C 1
ATOM 1318 O O . ILE A 1 174 ? -2.874 14.090 1.058 1.00 95.94 174 ILE A O 1
ATOM 1322 N N . VAL A 1 175 ? -4.979 13.915 1.822 1.00 96.12 175 VAL A N 1
ATOM 1323 C CA . VAL A 1 175 ? -4.640 14.046 3.243 1.00 96.12 175 VAL A CA 1
ATOM 1324 C C . VAL A 1 175 ? -4.694 12.668 3.883 1.00 96.12 175 VAL A C 1
ATOM 1326 O O . VAL A 1 175 ? -5.719 11.986 3.824 1.00 96.12 175 VAL A O 1
ATOM 1329 N N . ILE A 1 176 ? -3.590 12.273 4.503 1.00 96.31 176 ILE A N 1
ATOM 1330 C CA . ILE A 1 176 ? -3.437 11.004 5.206 1.00 96.31 176 ILE A CA 1
ATOM 1331 C C . ILE A 1 176 ? -3.279 11.272 6.701 1.00 96.31 176 ILE A C 1
ATOM 1333 O O . ILE A 1 176 ? -2.536 12.176 7.091 1.00 96.31 176 ILE A O 1
ATOM 1337 N N . ARG A 1 177 ? -3.942 10.463 7.530 1.00 95.81 177 ARG A N 1
ATOM 1338 C CA . ARG A 1 177 ? -3.916 10.568 8.996 1.00 95.81 177 ARG A CA 1
ATOM 1339 C C . ARG A 1 177 ? -3.301 9.336 9.646 1.00 95.81 177 ARG A C 1
ATOM 1341 O O . ARG A 1 177 ? -3.343 8.244 9.075 1.00 95.81 177 ARG A O 1
ATOM 1348 N N . SER A 1 178 ? -2.767 9.515 10.850 1.00 94.50 178 SER A N 1
ATOM 1349 C CA . SER A 1 178 ? -2.420 8.389 11.720 1.00 94.50 178 SER A CA 1
ATOM 1350 C C . SER A 1 178 ? -3.688 7.774 12.320 1.00 94.50 178 SER A C 1
ATOM 1352 O O . SER A 1 178 ? -4.600 8.491 12.727 1.00 94.50 178 SER A O 1
ATOM 1354 N N . GLY A 1 179 ? -3.725 6.444 12.404 1.00 92.75 179 GLY A N 1
ATOM 1355 C CA . GLY A 1 179 ? -4.709 5.687 13.180 1.00 92.75 179 GLY A CA 1
ATOM 1356 C C . GLY A 1 179 ? -4.466 5.718 14.694 1.00 92.75 179 GLY A C 1
ATOM 1357 O O . GLY A 1 179 ? -5.231 5.119 15.434 1.00 92.75 179 GLY A O 1
ATOM 1358 N N . LYS A 1 180 ? -3.426 6.414 15.165 1.00 91.50 180 LYS A N 1
ATOM 1359 C CA . LYS A 1 180 ? -3.131 6.629 16.590 1.00 91.50 180 LYS A CA 1
ATOM 1360 C C . LYS A 1 180 ? -3.285 8.097 16.989 1.00 91.50 180 LYS A C 1
ATOM 1362 O O . LYS A 1 180 ? -3.932 8.387 17.987 1.00 91.50 180 LYS A O 1
ATOM 1367 N N . HIS A 1 181 ? -2.749 9.009 16.175 1.00 89.50 181 HIS A N 1
ATOM 1368 C CA . HIS A 1 181 ? -2.775 10.463 16.402 1.00 89.50 181 HIS A CA 1
ATOM 1369 C C . HIS A 1 181 ? -3.530 11.157 15.267 1.00 89.50 181 HIS A C 1
ATOM 1371 O O . HIS A 1 181 ? -2.953 11.546 14.253 1.00 89.50 181 HIS A O 1
ATOM 1377 N N . THR A 1 182 ? -4.855 11.241 15.374 1.00 84.19 182 THR A N 1
ATOM 1378 C CA . THR A 1 182 ? -5.710 11.674 14.249 1.00 84.19 182 THR A CA 1
ATOM 1379 C C . THR A 1 182 ? -5.620 13.163 13.924 1.00 84.19 182 THR A C 1
ATOM 1381 O O . THR A 1 182 ? -6.057 13.591 12.854 1.00 84.19 182 THR A O 1
ATOM 1384 N N . ASP A 1 183 ? -5.084 13.944 14.856 1.00 87.06 183 ASP A N 1
ATOM 1385 C CA . ASP A 1 183 ? -4.706 15.346 14.707 1.00 87.06 183 ASP A CA 1
ATOM 1386 C C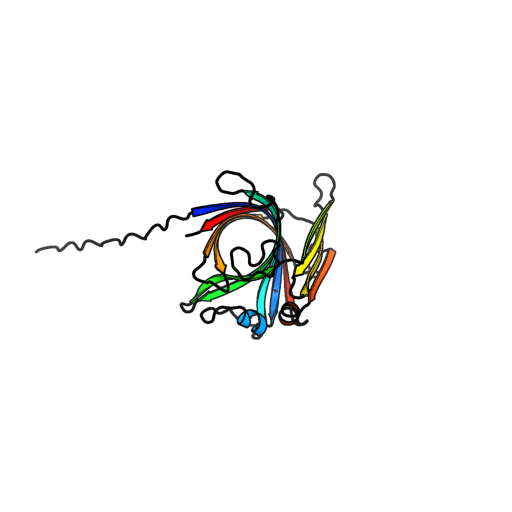 . ASP A 1 183 ? -3.436 15.510 13.857 1.00 87.06 183 ASP A C 1
ATOM 1388 O O . ASP A 1 183 ? -3.301 16.500 13.135 1.00 87.06 183 ASP A O 1
ATOM 1392 N N . TYR A 1 184 ? -2.552 14.507 13.849 1.00 88.94 184 TYR A N 1
ATOM 1393 C CA . TYR A 1 184 ? -1.412 14.472 12.944 1.00 88.94 184 TYR A CA 1
ATOM 1394 C C . TYR A 1 184 ? -1.845 14.108 11.521 1.00 88.94 184 TYR A C 1
ATOM 1396 O O . TYR A 1 184 ? -2.367 13.020 11.242 1.00 88.94 184 TYR A O 1
ATOM 1404 N N . THR A 1 185 ? -1.570 15.014 10.582 1.00 93.38 185 THR A N 1
ATOM 1405 C CA . THR A 1 185 ? -1.883 14.815 9.167 1.00 93.38 185 THR A CA 1
ATOM 1406 C C . THR A 1 185 ? -0.673 15.080 8.284 1.00 93.38 185 THR A C 1
ATOM 1408 O O . THR A 1 185 ? 0.186 15.903 8.594 1.00 93.38 185 THR A O 1
ATOM 1411 N N . ARG A 1 186 ? -0.618 14.380 7.150 1.00 96.44 186 ARG A N 1
ATOM 1412 C CA . ARG A 1 186 ? 0.289 14.697 6.047 1.00 96.44 186 ARG A CA 1
ATOM 1413 C C . ARG A 1 186 ? -0.519 14.911 4.784 1.00 96.44 186 ARG A C 1
ATOM 1415 O O . ARG A 1 186 ? -1.352 14.073 4.434 1.00 96.44 186 ARG A O 1
ATOM 1422 N N . THR A 1 187 ? -0.243 16.005 4.090 1.00 97.56 187 THR A N 1
ATOM 1423 C CA . THR A 1 187 ? -0.749 16.227 2.736 1.00 97.56 187 THR A CA 1
ATOM 1424 C C . THR A 1 187 ? 0.270 15.685 1.748 1.00 97.56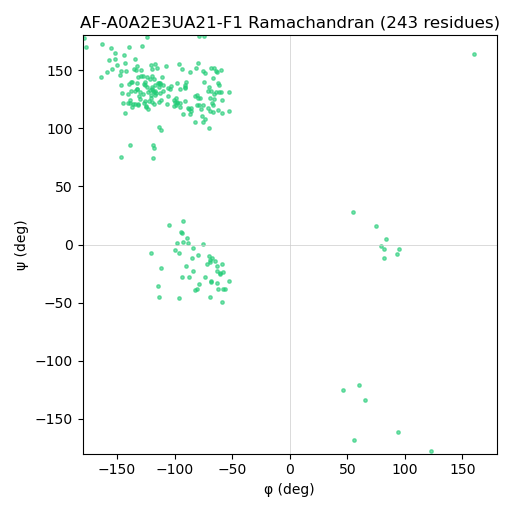 187 THR A C 1
ATOM 1426 O O . THR A 1 187 ? 1.435 16.073 1.774 1.00 97.56 187 THR A O 1
ATOM 1429 N N . TYR A 1 188 ? -0.166 14.777 0.882 1.00 97.50 188 TYR A N 1
ATOM 1430 C CA . TYR A 1 188 ? 0.645 14.208 -0.184 1.00 97.50 188 TYR A CA 1
ATOM 1431 C C . TYR A 1 188 ? 0.211 14.770 -1.522 1.00 97.50 188 TYR A C 1
ATOM 1433 O O . TYR A 1 188 ? -0.933 14.560 -1.929 1.00 97.50 188 TYR A O 1
ATOM 1441 N N . ARG A 1 189 ? 1.137 15.420 -2.228 1.00 98.38 189 ARG A N 1
ATOM 1442 C CA . ARG A 1 189 ? 0.980 15.710 -3.656 1.00 98.38 189 ARG A CA 1
ATOM 1443 C C . ARG A 1 189 ? 1.675 14.612 -4.431 1.00 98.38 189 ARG A C 1
ATOM 1445 O O . ARG A 1 189 ? 2.852 14.346 -4.211 1.00 98.38 189 ARG A O 1
ATOM 1452 N N . ILE A 1 190 ? 0.913 13.936 -5.273 1.00 98.50 190 ILE A N 1
ATOM 1453 C CA . ILE A 1 190 ? 1.307 12.680 -5.897 1.00 98.50 190 ILE A CA 1
ATOM 1454 C C . ILE A 1 190 ? 1.216 12.831 -7.406 1.00 98.50 190 ILE A C 1
ATOM 1456 O O . ILE A 1 190 ? 0.199 13.303 -7.916 1.00 98.50 190 ILE A O 1
ATOM 1460 N N . ASP A 1 191 ? 2.240 12.350 -8.101 1.00 98.50 191 ASP A N 1
ATOM 1461 C CA . ASP A 1 191 ? 2.215 12.050 -9.531 1.00 98.50 191 ASP A CA 1
ATOM 1462 C C . ASP A 1 191 ? 2.598 10.582 -9.707 1.00 98.50 191 ASP A C 1
ATOM 1464 O O . ASP A 1 191 ? 3.679 10.163 -9.299 1.00 98.50 191 ASP A O 1
ATOM 1468 N N . GLN A 1 192 ? 1.680 9.775 -10.226 1.00 98.25 192 GLN A N 1
ATOM 1469 C CA . GLN A 1 192 ? 1.839 8.324 -10.257 1.00 98.25 192 GLN A CA 1
ATOM 1470 C C . GLN A 1 192 ? 1.263 7.721 -11.531 1.00 98.25 192 GLN A C 1
ATOM 1472 O O . GLN A 1 192 ? 0.406 8.322 -12.182 1.00 98.25 192 GLN A O 1
ATOM 1477 N N . ALA A 1 193 ? 1.652 6.487 -11.842 1.00 97.88 193 ALA A N 1
ATOM 1478 C CA . ALA A 1 193 ? 0.971 5.672 -12.839 1.00 97.88 193 ALA A CA 1
ATOM 1479 C C . ALA A 1 193 ? 0.598 4.304 -12.271 1.00 97.88 193 ALA A C 1
ATOM 1481 O O . ALA A 1 193 ? 1.443 3.614 -11.711 1.00 97.88 193 ALA A O 1
ATOM 1482 N N . ASN A 1 194 ? -0.667 3.917 -12.443 1.00 98.19 194 ASN A N 1
ATOM 1483 C CA . ASN A 1 194 ? -1.222 2.684 -11.886 1.00 98.19 194 ASN A CA 1
ATOM 1484 C C . ASN A 1 194 ? -1.512 1.659 -12.982 1.00 98.19 194 ASN A C 1
ATOM 1486 O O . ASN A 1 194 ? -2.162 1.974 -13.980 1.00 98.19 194 ASN A O 1
ATOM 1490 N N . ASP A 1 195 ? -1.074 0.427 -12.753 1.00 97.62 195 ASP A N 1
ATOM 1491 C CA . ASP A 1 195 ? -1.348 -0.752 -13.560 1.00 97.62 195 ASP A CA 1
ATOM 1492 C C . ASP A 1 195 ? -2.207 -1.738 -12.749 1.00 97.62 195 ASP A C 1
ATOM 1494 O O . ASP A 1 195 ? -1.709 -2.437 -11.863 1.00 97.62 195 ASP A O 1
ATOM 1498 N N . ALA A 1 196 ? -3.516 -1.767 -13.013 1.00 97.88 196 ALA A N 1
ATOM 1499 C CA . ALA A 1 196 ? -4.447 -2.667 -12.332 1.00 97.88 196 ALA A CA 1
ATOM 1500 C C . ALA A 1 196 ? -4.305 -4.091 -12.892 1.00 97.88 196 ALA A C 1
ATOM 1502 O O . ALA A 1 196 ? -4.668 -4.358 -14.040 1.00 97.88 196 ALA A O 1
ATOM 1503 N N . LEU A 1 197 ? -3.763 -5.004 -12.088 1.00 98.31 197 LEU A N 1
ATOM 1504 C CA . LEU A 1 197 ? -3.412 -6.359 -12.520 1.00 98.31 197 LEU A CA 1
ATOM 1505 C C . LEU A 1 197 ? -4.601 -7.328 -12.484 1.00 98.31 197 LEU A C 1
ATOM 1507 O O . LEU A 1 197 ? -4.584 -8.323 -13.208 1.00 98.31 197 LEU A O 1
ATOM 1511 N N . GLY A 1 198 ? -5.616 -7.016 -11.672 1.00 97.81 198 GLY A N 1
ATOM 1512 C CA . GLY A 1 198 ? -6.788 -7.858 -11.420 1.00 97.81 198 GLY A CA 1
ATOM 1513 C C . GLY A 1 198 ? -6.622 -8.750 -10.187 1.00 97.81 198 GLY A C 1
ATOM 1514 O O . GLY A 1 198 ? -5.774 -8.490 -9.329 1.00 97.81 198 GLY A O 1
ATOM 1515 N N . VAL A 1 199 ? -7.447 -9.794 -10.106 1.00 98.31 199 VAL A N 1
ATOM 1516 C CA . VAL A 1 199 ? -7.402 -10.836 -9.069 1.00 98.31 199 VAL A CA 1
ATOM 1517 C C . VAL A 1 199 ? -6.775 -12.102 -9.669 1.00 98.31 199 VAL A C 1
ATOM 1519 O O . VAL A 1 199 ? -7.118 -12.466 -10.795 1.00 98.31 199 VAL A O 1
ATOM 1522 N N . PRO A 1 200 ? -5.820 -12.777 -9.006 1.00 97.62 200 PRO A N 1
ATOM 1523 C CA . PRO A 1 200 ? -5.218 -14.009 -9.519 1.00 97.62 200 PRO A CA 1
ATOM 1524 C C . PRO A 1 200 ? -6.268 -15.066 -9.891 1.00 97.62 200 PRO A C 1
ATOM 1526 O O . PRO A 1 200 ? -7.163 -15.357 -9.106 1.00 97.62 200 PRO A O 1
ATOM 1529 N N . GLY A 1 201 ? -6.148 -15.649 -11.086 1.00 96.12 201 GLY A N 1
ATOM 1530 C CA . GLY A 1 201 ? -7.060 -16.691 -11.577 1.00 96.12 201 GLY A CA 1
ATOM 1531 C C . GLY A 1 201 ? -8.374 -16.190 -12.191 1.00 96.12 201 GLY A C 1
ATOM 1532 O O . GLY A 1 201 ? -9.049 -16.970 -12.860 1.00 96.12 201 GLY A O 1
ATOM 1533 N N . GLU A 1 202 ? -8.726 -14.911 -12.038 1.00 97.44 202 GLU A N 1
ATOM 1534 C CA . GLU A 1 202 ? -9.910 -14.341 -12.688 1.00 97.44 202 GLU A CA 1
ATOM 1535 C C . GLU A 1 202 ? -9.673 -13.994 -14.165 1.00 97.44 202 GLU A C 1
ATOM 1537 O O . GLU A 1 202 ? -8.551 -13.740 -14.618 1.00 97.44 202 GLU A O 1
ATOM 1542 N N . ALA A 1 203 ? -10.763 -13.942 -14.935 1.00 95.81 203 ALA A N 1
ATOM 1543 C CA . ALA A 1 203 ? -10.720 -13.538 -16.334 1.00 95.81 203 ALA A CA 1
ATOM 1544 C C . ALA A 1 203 ? -10.175 -12.105 -16.478 1.00 95.81 203 ALA A C 1
ATOM 1546 O O . ALA A 1 203 ? -10.619 -11.180 -15.804 1.00 95.81 203 ALA A O 1
ATOM 1547 N N . GLY A 1 204 ? -9.211 -11.913 -17.381 1.00 93.12 204 GLY A N 1
ATOM 1548 C CA . GLY A 1 204 ? -8.564 -10.613 -17.599 1.00 93.12 204 GLY A CA 1
ATOM 1549 C C . GLY A 1 204 ? -7.452 -10.276 -16.600 1.00 93.12 204 GLY A C 1
ATOM 1550 O O . GLY A 1 204 ? -6.761 -9.272 -16.788 1.00 93.12 204 GLY A O 1
ATOM 1551 N N . SER A 1 205 ? -7.225 -11.124 -15.592 1.00 97.56 205 SER A N 1
ATOM 1552 C CA . SER A 1 205 ? -6.059 -11.027 -14.721 1.00 97.56 205 SER A CA 1
ATOM 1553 C C . SER A 1 205 ? -4.768 -11.225 -15.507 1.00 97.56 205 SER A C 1
ATOM 1555 O O . SER A 1 205 ? -4.667 -12.101 -16.367 1.00 97.56 205 SER A O 1
ATOM 1557 N N . ARG A 1 206 ? -3.754 -10.416 -15.197 1.00 97.69 206 ARG A N 1
ATOM 1558 C CA . ARG A 1 206 ? -2.411 -10.521 -15.802 1.00 97.69 206 ARG A CA 1
ATOM 1559 C C . ARG A 1 206 ? -1.384 -11.141 -14.866 1.00 97.69 206 ARG A C 1
ATOM 1561 O O . ARG A 1 206 ? -0.181 -11.004 -15.088 1.00 97.69 206 ARG A O 1
ATOM 1568 N N . ILE A 1 207 ? -1.857 -11.798 -13.815 1.00 98.56 207 ILE A N 1
ATOM 1569 C CA . ILE A 1 207 ? -1.036 -12.383 -12.763 1.00 98.56 207 ILE A CA 1
ATOM 1570 C C . ILE A 1 207 ? -0.799 -13.856 -13.096 1.00 98.56 207 ILE A C 1
ATOM 1572 O O . ILE A 1 207 ? -1.743 -14.635 -13.187 1.00 98.56 207 ILE A O 1
ATOM 1576 N N . GLY A 1 208 ? 0.467 -14.225 -13.291 1.00 97.62 208 GLY A N 1
ATOM 1577 C CA . GLY A 1 208 ? 0.880 -15.597 -13.599 1.00 97.62 208 GLY A CA 1
ATOM 1578 C C . GLY A 1 208 ? 1.266 -16.413 -12.365 1.00 97.62 208 GLY A C 1
ATOM 1579 O O . GLY A 1 208 ? 1.131 -17.631 -12.373 1.00 97.62 208 GLY A O 1
ATOM 1580 N N . MET A 1 209 ? 1.735 -15.756 -11.301 1.00 98.25 209 MET A N 1
ATOM 1581 C CA . MET A 1 209 ? 2.013 -16.390 -10.012 1.00 98.25 209 MET A CA 1
ATOM 1582 C C . MET A 1 209 ? 1.732 -15.402 -8.889 1.00 98.25 209 MET A C 1
ATOM 1584 O O . MET A 1 209 ? 2.107 -14.234 -8.984 1.00 98.25 209 MET A O 1
ATOM 1588 N N . PHE A 1 210 ? 1.086 -15.881 -7.833 1.00 98.62 210 PHE A N 1
ATOM 1589 C CA . PHE A 1 210 ? 0.811 -15.095 -6.644 1.00 98.62 210 PHE A CA 1
ATOM 1590 C C . PHE A 1 210 ? 0.875 -15.974 -5.400 1.00 98.62 210 PHE A C 1
ATOM 1592 O O . PHE A 1 210 ? 0.249 -17.030 -5.346 1.00 98.62 210 PHE A O 1
ATOM 1599 N N . SER A 1 211 ? 1.620 -15.509 -4.406 1.00 98.56 211 SER A N 1
ATOM 1600 C CA . SER A 1 211 ? 1.586 -16.000 -3.036 1.00 98.56 211 SER A CA 1
ATOM 1601 C C . SER A 1 211 ? 1.639 -14.797 -2.106 1.00 98.56 211 SER A C 1
ATOM 1603 O O . SER A 1 211 ? 2.469 -13.908 -2.300 1.00 98.56 211 SER A O 1
ATOM 1605 N N . PHE A 1 212 ? 0.756 -14.773 -1.115 1.00 98.62 212 PHE A N 1
ATOM 1606 C CA . PHE A 1 212 ? 0.746 -13.799 -0.032 1.00 98.62 212 PHE A CA 1
ATOM 1607 C C . PHE A 1 212 ? 0.596 -14.577 1.266 1.00 98.62 212 PHE A C 1
ATOM 1609 O O . PHE A 1 212 ? -0.377 -15.305 1.444 1.00 98.62 212 PHE A O 1
ATOM 1616 N N . MET A 1 213 ? 1.575 -14.448 2.152 1.00 98.50 213 MET A N 1
ATOM 1617 C CA . MET A 1 213 ? 1.571 -15.117 3.446 1.00 98.50 213 MET A CA 1
ATOM 1618 C C . MET A 1 213 ? 1.743 -14.064 4.524 1.00 98.50 213 MET A C 1
ATOM 1620 O O . MET A 1 213 ? 2.767 -13.389 4.556 1.00 98.50 213 MET A O 1
ATOM 1624 N N . ALA A 1 214 ? 0.760 -13.947 5.409 1.00 98.50 214 ALA A N 1
ATOM 1625 C CA . ALA A 1 214 ? 0.812 -13.080 6.573 1.00 98.50 214 ALA A CA 1
ATOM 1626 C C . ALA A 1 214 ? 0.675 -13.932 7.837 1.00 98.50 214 ALA A C 1
ATOM 1628 O O . ALA A 1 214 ? -0.166 -14.825 7.904 1.00 98.50 214 ALA A O 1
ATOM 1629 N N . ALA A 1 215 ? 1.528 -13.691 8.827 1.00 98.50 215 ALA A N 1
ATOM 1630 C CA . ALA A 1 215 ? 1.504 -14.435 10.079 1.00 98.50 215 ALA A CA 1
ATOM 1631 C C . ALA A 1 215 ? 2.043 -13.598 11.236 1.00 98.50 215 ALA A C 1
ATOM 1633 O O . ALA A 1 215 ? 2.802 -12.655 11.022 1.00 98.50 215 ALA A O 1
ATOM 1634 N N . GLY A 1 216 ? 1.695 -13.993 12.457 1.00 98.31 216 GLY A N 1
ATOM 1635 C CA . GLY A 1 216 ? 2.189 -13.384 13.688 1.00 98.31 216 GLY A CA 1
ATOM 1636 C C . GLY A 1 216 ? 1.065 -12.870 14.587 1.00 98.31 216 GLY A C 1
ATOM 1637 O O . GLY A 1 216 ? -0.114 -13.079 14.283 1.00 98.31 216 GLY A O 1
ATOM 1638 N N . PRO A 1 217 ? 1.411 -12.242 15.724 1.00 98.00 217 PRO A N 1
ATOM 1639 C CA . PRO A 1 217 ? 0.444 -11.884 16.760 1.00 98.00 217 PRO A CA 1
ATOM 1640 C C . PRO A 1 217 ? -0.706 -10.977 16.292 1.00 98.00 217 PRO A C 1
ATOM 1642 O O . PRO A 1 217 ? -1.849 -11.140 16.734 1.00 98.00 217 PRO A O 1
ATOM 1645 N N . LEU A 1 218 ? -0.438 -10.002 15.418 1.00 97.94 218 LEU A N 1
ATOM 1646 C CA . LEU A 1 218 ? -1.475 -9.140 14.849 1.00 97.94 218 LEU A CA 1
ATOM 1647 C C . LEU A 1 218 ? -1.920 -9.650 13.485 1.00 97.94 218 LEU A C 1
ATOM 1649 O O . LEU A 1 218 ? -3.119 -9.714 13.218 1.00 97.94 218 LEU A O 1
ATOM 1653 N N . PHE A 1 219 ? -0.979 -10.013 12.617 1.00 98.44 219 PHE A N 1
ATOM 1654 C CA . PHE A 1 219 ? -1.301 -10.276 11.217 1.00 98.44 219 PHE A CA 1
ATOM 1655 C C . PHE A 1 219 ? -2.145 -11.535 11.024 1.00 98.44 219 PHE A C 1
ATOM 1657 O O . PHE A 1 219 ? -3.023 -11.520 10.167 1.00 98.44 219 PHE A O 1
ATOM 1664 N N . SER A 1 220 ? -2.005 -12.560 11.872 1.00 98.12 220 SER A N 1
ATOM 1665 C CA . SER A 1 220 ? -2.896 -13.732 11.834 1.00 98.12 220 SER A CA 1
ATOM 1666 C C . SER A 1 220 ? -4.330 -13.438 12.294 1.00 98.12 220 SER A C 1
ATOM 1668 O O . SER A 1 220 ? -5.208 -14.260 12.071 1.00 98.12 220 SER A O 1
ATOM 1670 N N . ARG A 1 221 ? -4.588 -12.287 12.935 1.00 97.50 221 ARG A N 1
ATOM 1671 C CA . ARG A 1 221 ? -5.955 -11.830 13.253 1.00 97.50 221 ARG A CA 1
ATOM 1672 C C . ARG A 1 221 ? -6.580 -11.029 12.112 1.00 97.50 221 ARG A C 1
ATOM 1674 O O . ARG A 1 221 ? -7.797 -10.990 11.997 1.00 97.50 221 ARG A O 1
ATOM 1681 N N . LEU A 1 222 ? -5.758 -10.359 11.302 1.00 97.75 222 LEU A N 1
ATOM 1682 C CA . LEU A 1 222 ? -6.213 -9.635 10.111 1.00 97.75 222 LEU A CA 1
ATOM 1683 C C . LEU A 1 222 ? -6.433 -10.584 8.924 1.00 97.75 222 LEU A C 1
ATOM 1685 O O . LEU A 1 222 ? -7.378 -10.395 8.166 1.00 97.75 222 LEU A O 1
ATOM 1689 N N . PHE A 1 223 ? -5.565 -11.584 8.774 1.00 98.00 223 PHE A N 1
ATOM 1690 C CA . PHE A 1 223 ? -5.575 -12.578 7.700 1.00 98.00 223 PHE A CA 1
ATOM 1691 C C . PHE A 1 223 ? -5.752 -13.967 8.320 1.00 98.00 223 PHE A C 1
ATOM 1693 O O . PHE A 1 223 ? -4.793 -14.718 8.506 1.00 98.00 223 PHE A O 1
ATOM 1700 N N . ASP A 1 224 ? -6.979 -14.247 8.752 1.00 95.50 224 ASP A N 1
ATOM 1701 C CA . ASP A 1 224 ? -7.362 -15.452 9.494 1.00 95.50 224 ASP A CA 1
ATOM 1702 C C . ASP A 1 224 ? -7.783 -16.623 8.583 1.00 95.50 224 ASP A C 1
ATOM 1704 O O . ASP A 1 224 ? -8.214 -17.672 9.064 1.00 95.50 224 ASP A O 1
ATOM 1708 N N . GLY A 1 225 ? -7.649 -16.456 7.265 1.00 96.12 225 GLY A N 1
ATOM 1709 C CA . GLY A 1 225 ? -8.098 -17.384 6.234 1.00 96.12 225 GLY A CA 1
ATOM 1710 C C . GLY A 1 225 ? -9.486 -17.061 5.676 1.00 96.12 225 GLY A C 1
ATOM 1711 O O . GLY A 1 225 ? -9.930 -17.738 4.748 1.00 96.12 225 GLY A O 1
ATOM 1712 N N . THR A 1 226 ? -10.181 -16.049 6.210 1.00 95.81 226 THR A N 1
ATOM 1713 C CA . THR A 1 226 ? -11.466 -15.565 5.672 1.00 95.81 226 THR A CA 1
ATOM 1714 C C . THR A 1 226 ? -11.314 -14.366 4.739 1.00 95.81 226 THR A C 1
ATOM 1716 O O . THR A 1 226 ? -12.294 -13.932 4.121 1.00 95.81 226 THR A O 1
ATOM 1719 N N . GLU A 1 227 ? -10.106 -13.811 4.628 1.00 97.31 227 GLU A N 1
ATOM 1720 C CA . GLU A 1 227 ? -9.836 -12.671 3.769 1.00 97.31 227 GLU A CA 1
ATOM 1721 C C . GLU A 1 227 ? -10.152 -12.952 2.295 1.00 97.31 227 GLU A C 1
ATOM 1723 O O . GLU A 1 227 ? -10.012 -14.062 1.782 1.00 97.31 227 GLU A O 1
ATOM 1728 N N . VAL A 1 228 ? -10.536 -11.898 1.576 1.00 97.81 228 VAL A N 1
ATOM 1729 C CA . VAL A 1 228 ? -10.772 -11.954 0.132 1.00 97.81 228 VAL A CA 1
ATOM 1730 C C . VAL A 1 228 ? -9.921 -10.903 -0.553 1.00 97.81 228 VAL A C 1
ATOM 1732 O O . VAL A 1 228 ? -10.108 -9.709 -0.325 1.00 97.81 228 VAL A O 1
ATOM 1735 N N . LEU A 1 229 ? -9.013 -11.332 -1.428 1.00 98.56 229 LEU A N 1
ATOM 1736 C CA . LEU A 1 229 ? -8.265 -10.428 -2.296 1.00 98.56 229 LEU A CA 1
ATOM 1737 C C . LEU A 1 229 ? -9.196 -9.853 -3.373 1.00 98.56 229 LEU A C 1
ATOM 1739 O O . LEU A 1 229 ? -9.723 -10.582 -4.204 1.00 98.56 229 LEU A O 1
ATOM 1743 N N . LEU A 1 230 ? -9.371 -8.535 -3.363 1.00 98.06 230 LEU A N 1
ATOM 1744 C CA . LEU A 1 230 ? -10.198 -7.784 -4.312 1.00 98.06 230 LEU A CA 1
ATOM 1745 C C . LEU A 1 230 ? -9.420 -7.314 -5.543 1.00 98.06 230 LEU A C 1
ATOM 1747 O O . LEU A 1 230 ? -10.013 -6.945 -6.553 1.00 98.06 230 LEU A O 1
ATOM 1751 N N . GLY A 1 231 ? -8.091 -7.282 -5.459 1.00 98.50 231 GLY A N 1
ATOM 1752 C CA . GLY A 1 231 ? -7.248 -6.942 -6.594 1.00 98.50 231 GLY A CA 1
ATOM 1753 C C . GLY A 1 231 ? -5.848 -6.502 -6.203 1.00 98.50 231 GLY A C 1
ATOM 1754 O O . GLY A 1 231 ? -5.567 -6.156 -5.052 1.00 98.50 231 GLY A O 1
ATOM 1755 N N . ILE A 1 232 ? -4.977 -6.506 -7.207 1.00 98.81 232 ILE A N 1
ATOM 1756 C CA . ILE A 1 232 ? -3.583 -6.090 -7.091 1.00 98.81 232 ILE A CA 1
ATOM 1757 C C . ILE A 1 232 ? -3.331 -4.948 -8.070 1.00 98.81 232 ILE A C 1
ATOM 1759 O O . ILE A 1 232 ? -3.707 -5.017 -9.242 1.00 98.81 232 ILE A O 1
ATOM 1763 N N . THR A 1 233 ? -2.684 -3.891 -7.593 1.00 98.75 233 THR A N 1
ATOM 1764 C CA . THR A 1 233 ? -2.248 -2.763 -8.420 1.00 98.75 233 THR A CA 1
ATOM 1765 C C . THR A 1 233 ? -0.742 -2.622 -8.313 1.00 98.75 233 THR A C 1
ATOM 1767 O O . THR A 1 233 ? -0.208 -2.498 -7.212 1.00 98.75 233 THR A O 1
ATOM 1770 N N . SER A 1 234 ? -0.058 -2.610 -9.456 1.00 98.56 234 SER A N 1
ATOM 1771 C CA . SER A 1 234 ? 1.327 -2.155 -9.515 1.00 98.56 234 SER A CA 1
ATOM 1772 C C . SER A 1 234 ? 1.356 -0.662 -9.806 1.00 98.56 234 SER A C 1
ATOM 1774 O O . SER A 1 234 ? 0.672 -0.176 -10.703 1.00 98.56 234 SER A O 1
ATOM 1776 N N . THR A 1 235 ? 2.186 0.065 -9.077 1.00 98.44 235 THR A N 1
ATOM 1777 C CA . THR A 1 235 ? 2.483 1.471 -9.320 1.00 98.44 235 THR A CA 1
ATOM 1778 C C . THR A 1 235 ? 3.977 1.569 -9.638 1.00 98.44 235 THR A C 1
ATOM 1780 O O . THR A 1 235 ? 4.791 1.807 -8.740 1.00 98.44 235 THR A O 1
ATOM 1783 N N . PRO A 1 236 ? 4.383 1.323 -10.901 1.00 96.06 236 PRO A N 1
ATOM 1784 C CA . PRO A 1 236 ? 5.792 1.315 -11.307 1.00 96.06 236 PRO A CA 1
ATOM 1785 C C . PRO A 1 236 ? 6.455 2.693 -11.236 1.00 96.06 236 PRO A C 1
ATOM 1787 O O . PRO A 1 236 ? 7.670 2.794 -11.367 1.00 96.06 236 PRO A O 1
ATOM 1790 N N . TRP A 1 237 ? 5.666 3.747 -11.064 1.00 94.19 237 TRP A N 1
ATOM 1791 C CA . TRP A 1 237 ? 6.150 5.100 -10.891 1.00 94.19 237 TRP A CA 1
ATOM 1792 C C . TRP A 1 237 ? 5.232 5.845 -9.929 1.00 94.19 237 TRP A C 1
ATOM 1794 O O . TRP A 1 237 ? 4.028 5.961 -10.175 1.00 94.19 237 TRP A O 1
ATOM 1804 N N . TYR A 1 238 ? 5.816 6.332 -8.838 1.00 98.38 238 TYR A N 1
ATOM 1805 C CA . TYR A 1 238 ? 5.146 7.129 -7.825 1.00 98.38 238 TYR A CA 1
ATOM 1806 C C . TYR A 1 238 ? 6.100 8.210 -7.317 1.00 98.38 238 TYR A C 1
ATOM 1808 O O . TYR A 1 238 ? 7.108 7.911 -6.678 1.00 98.38 238 TYR A O 1
ATOM 1816 N N . HIS A 1 239 ? 5.791 9.468 -7.604 1.00 98.38 239 HIS A N 1
ATOM 1817 C CA . HIS A 1 239 ? 6.447 10.627 -7.012 1.00 98.38 239 HIS A CA 1
ATOM 1818 C C . HIS A 1 239 ? 5.538 11.234 -5.958 1.00 98.38 239 HIS A C 1
ATOM 1820 O O . HIS A 1 239 ? 4.336 11.389 -6.188 1.00 98.38 239 HIS A O 1
ATOM 1826 N N . ARG A 1 240 ? 6.114 11.602 -4.817 1.00 98.00 240 ARG A N 1
ATOM 1827 C CA . ARG A 1 240 ? 5.365 12.203 -3.718 1.00 98.00 240 ARG A CA 1
ATOM 1828 C C . ARG A 1 240 ? 6.144 13.308 -3.050 1.00 98.00 240 ARG A C 1
ATOM 1830 O O . ARG A 1 240 ? 7.258 13.084 -2.598 1.00 98.00 240 ARG A O 1
ATOM 1837 N N . GLU A 1 241 ? 5.478 14.442 -2.908 1.00 98.44 241 GLU A N 1
ATOM 1838 C CA . GLU A 1 241 ? 5.848 15.509 -1.987 1.00 98.44 241 GLU A CA 1
ATOM 1839 C C . GLU A 1 241 ? 5.012 15.385 -0.714 1.00 98.44 241 GLU A C 1
ATOM 1841 O O . GLU A 1 241 ? 3.805 15.118 -0.776 1.00 98.44 241 GLU A O 1
ATOM 1846 N N . ILE A 1 242 ? 5.645 15.592 0.435 1.00 97.62 242 ILE A N 1
ATOM 1847 C CA . ILE A 1 242 ? 5.018 15.541 1.750 1.00 97.62 242 ILE A CA 1
ATOM 1848 C C . ILE A 1 242 ? 5.005 16.935 2.353 1.00 97.62 242 ILE A C 1
ATOM 1850 O O . ILE A 1 242 ? 6.042 17.589 2.450 1.00 97.62 242 ILE A O 1
ATOM 1854 N N . PHE A 1 243 ? 3.828 17.334 2.824 1.00 97.31 243 PHE A N 1
ATOM 1855 C CA . PHE A 1 243 ? 3.634 18.550 3.591 1.00 97.31 243 PHE A CA 1
ATOM 1856 C C . PHE A 1 243 ? 2.970 18.242 4.932 1.00 97.31 243 PHE A C 1
ATOM 1858 O O . PHE A 1 243 ? 2.095 17.370 5.006 1.00 97.31 243 PHE A O 1
ATOM 1865 N N . VAL A 1 244 ? 3.360 18.972 5.972 1.00 94.12 244 VAL A N 1
ATOM 1866 C CA . VAL A 1 244 ? 2.727 18.945 7.301 1.00 94.12 244 VAL A CA 1
ATOM 1867 C C . VAL A 1 244 ? 2.094 20.309 7.608 1.00 94.12 244 VAL A C 1
ATOM 1869 O O . VAL A 1 244 ? 2.536 21.299 7.023 1.00 94.12 244 VAL A O 1
ATOM 1872 N N . PRO A 1 245 ? 1.025 20.365 8.425 1.00 88.38 245 PRO A N 1
ATOM 1873 C CA . PRO A 1 245 ? 0.442 21.627 8.888 1.00 88.38 245 PRO A CA 1
ATOM 1874 C C . PRO A 1 245 ? 1.383 22.469 9.750 1.00 88.38 245 PRO A C 1
ATOM 1876 O O . PRO A 1 245 ? 2.320 21.879 10.338 1.00 88.38 245 PRO A O 1
#

Radius of gyration: 20.54 Å; Cα contacts (8 Å, |Δi|>4): 632; chains: 1; bounding box: 58×72×47 Å

pLDDT: mean 93.06, std 13.11, range [33.41, 98.94]

Secondary structure (DSSP, 8-state):
----------PPPP-PPPEEEEEEEEEEEEEEEEEEHHHHHTTS-TT-EEPEETTEEEEEEEEEEEEEEEEEE-TTSPBSTTS-EEEEEEEEEEE-TT--EEEEEEEEEETTTTTTTT-EEEEEEEEEEEEEE--TTS--EEEEEEEEEETTS-EEEEEEEEE----EEEEEEEEEEESS-TT-EEEEEEEEEEEEEE-TTSTT--EEEEEEEEESTTHHHHSSS--EEEEEEEEEEEEEEEEE-

Mean predicted aligned error: 5.77 Å

Sequence (245 aa):
MLVSVWAVLASPVPASAQDYQEWSAETRTSFSFRVAGEAVRALLPDNWTVAAVAEAPDQVNLTVTFMNRQVILDPQGQPVGTGSSRYMVMSVQARDAGGAPGILIINGISPEGGGAYDVYQSAEVAMAERFLSGQSDDRARVQEHWVMVAESGDRISVILHYQQAVPTRRQSSIVIRSGKHTDYTRTYRIDQANDALGVPGEAGSRIGMFSFMAAGPLFSRLFDGTEVLLGITSTPWYHREIFVP

Nearest PDB structures (foldseek):
  4jmd-assembly1_B  TM=5.754E-01  e=1.236E-08  Streptomyces hygroscopicus
  2imj-assembly2_D  TM=6.491E-01  e=1.934E+00  Pseudomonas protegens Pf-5
  8uzl-assembly2_B  TM=2.374E-01  e=1.061E+00  synthetic construct
  4frt-assembly2_B  TM=1.481E-01  e=7.468E+00  Pseudomonas aeruginosa PAO1

Solvent-accessible surface area (backbone atoms only — not comparable to full-atom values): 12789 Å² total; per-residue (Å²): 138,85,83,84,82,81,82,82,80,78,77,80,77,82,80,74,68,62,48,72,57,34,41,35,39,29,34,36,43,36,39,35,29,36,24,44,28,67,54,55,54,74,41,43,44,94,58,47,45,65,65,55,35,91,94,42,65,65,23,23,65,40,33,44,34,40,38,44,32,70,37,30,24,33,82,85,68,45,58,51,86,84,18,51,52,41,36,37,40,31,35,36,68,30,24,42,80,87,64,53,77,43,40,29,39,46,34,33,38,21,74,67,31,35,49,98,47,63,39,29,35,37,37,75,37,63,46,78,48,77,49,79,50,70,60,91,91,50,70,32,38,38,40,38,40,38,40,39,30,25,77,83,57,29,34,40,41,36,40,41,28,32,53,54,69,89,48,54,72,50,73,51,77,48,66,40,26,18,26,73,44,70,87,49,52,37,40,34,43,35,45,34,25,45,31,79,37,41,35,79,87,44,90,86,32,37,48,80,43,79,48,79,47,57,34,38,84,62,38,35,52,40,47,68,81,79,47,42,77,72,26,34,34,40,22,82,39,35,36,37,39,37,27,33,112

Foldseek 3Di:
DDDDDDDDDDDDDDPDDWDWFKKFKKWKKKWKKWWQLVLQVVLADPQKAFAADPVGRRTGIKMKMWIWTPAMATPVRHADPVRIFTWIWIWGWMAGNVRHTAIETREIETCVACPPLNRYAHWPDWDKDKDWDDDDPDFIKIWIWTWTAGPQRKIKIKTWIFTFDFFAWDWDWHWYHYSVHRVWIKIKTKTWTKTWQFDPPDPSHGTPDIDMDIDGDSRCNGPVPPMDTGTMMITRIMMIIIITD